Protein AF-A0A2V9Z604-F1 (afdb_monomer)

Solvent-accessible surface area (backbone atoms only — not comparable to full-atom values): 12481 Å² total; per-residue (Å²): 136,75,98,60,94,70,82,60,51,51,52,52,48,42,43,53,52,71,43,83,90,67,17,44,69,47,56,58,35,34,42,39,38,36,30,21,15,36,75,88,49,58,71,61,46,43,52,30,37,49,50,17,38,52,53,17,47,18,43,31,43,52,38,62,88,48,72,53,99,92,40,74,74,41,84,47,74,82,68,32,34,66,74,48,85,86,68,52,48,52,67,49,66,39,87,37,69,76,50,37,91,88,25,77,93,14,26,51,62,56,50,66,60,42,22,69,36,32,39,58,23,45,45,51,28,47,25,71,70,71,69,48,88,73,92,62,75,36,53,30,31,69,57,40,34,50,48,53,52,48,54,72,68,53,70,82,79,60,93,54,73,92,52,60,94,82,56,76,74,82,71,87,74,76,87,75,80,79,84,90,87,69,88,70,80,92,69,68,98,76,63,77,90,66,75,76,77,83,77,87,83,86,76,97,129

Sequence (205 aa):
MGPSPAYSYSAQVADVSVDEDTGEVTVHKVWAAHDCGRALNPVSVEGQIIGSVWMGLGQALQEEMVWKDGMLMNPGLLEYRSPSAVESPDVEPIIVESIDPEGPFGAKECSEGSLAATIPAISNAIYDAVGIRLHECPFTPERVLAALRAKKKVKAINLTEGIDPTDPARFREHGGSLWFRGKGPERHPLDPSRRETVAEVGGDD

Structure (mmCIF, N/CA/C/O backbone):
data_AF-A0A2V9Z604-F1
#
_entry.id   AF-A0A2V9Z604-F1
#
loop_
_atom_site.group_PDB
_atom_site.id
_atom_site.type_symbol
_atom_site.label_atom_id
_atom_site.label_alt_id
_atom_site.label_comp_id
_atom_site.label_asym_id
_atom_site.label_entity_id
_atom_site.label_seq_id
_atom_site.pdbx_PDB_ins_code
_atom_site.Cartn_x
_atom_site.Cartn_y
_atom_site.Cartn_z
_atom_site.occupancy
_atom_site.B_iso_or_equiv
_atom_site.auth_seq_id
_atom_site.auth_comp_id
_atom_site.auth_asym_id
_atom_site.auth_atom_id
_atom_site.pdbx_PDB_model_num
ATOM 1 N N . MET A 1 1 ? 1.243 16.546 -10.106 1.00 44.03 1 MET A N 1
ATOM 2 C CA . MET A 1 1 ? 1.292 16.327 -11.571 1.00 44.03 1 MET A CA 1
ATOM 3 C C . MET A 1 1 ? 1.489 17.644 -12.316 1.00 44.03 1 MET A C 1
ATOM 5 O O . MET A 1 1 ? 0.545 18.412 -12.459 1.00 44.03 1 MET A O 1
ATOM 9 N N . GLY A 1 2 ? 2.728 17.944 -12.719 1.00 46.41 2 GLY A N 1
ATOM 10 C CA . GLY A 1 2 ? 3.039 19.096 -13.579 1.00 46.41 2 GLY A CA 1
ATOM 11 C C . GLY A 1 2 ? 2.581 18.881 -15.031 1.00 46.41 2 GLY A C 1
ATOM 12 O O . GLY A 1 2 ? 2.119 17.789 -15.358 1.00 46.41 2 GLY A O 1
ATOM 13 N N . PRO A 1 3 ? 2.716 19.887 -15.915 1.00 58.94 3 PRO A N 1
ATOM 14 C CA . PRO A 1 3 ? 2.330 19.803 -17.327 1.00 58.94 3 PRO A CA 1
ATOM 15 C C . PRO A 1 3 ? 3.342 18.975 -18.146 1.00 58.94 3 PRO A C 1
ATOM 17 O O . PRO A 1 3 ? 3.877 19.439 -19.149 1.00 58.94 3 PRO A O 1
ATOM 20 N N . SER A 1 4 ? 3.662 17.767 -17.679 1.00 66.25 4 SER A N 1
ATOM 21 C CA . SER A 1 4 ? 4.494 16.814 -18.409 1.00 66.25 4 SER A CA 1
ATOM 22 C C . SER A 1 4 ? 3.675 16.206 -19.554 1.00 66.25 4 SER A C 1
ATOM 24 O O . SER A 1 4 ? 2.526 15.826 -19.321 1.00 66.25 4 SER A O 1
ATOM 26 N N . PRO A 1 5 ? 4.237 16.080 -20.769 1.00 70.69 5 PRO A N 1
ATOM 27 C CA . PRO A 1 5 ? 3.585 15.373 -21.872 1.00 70.69 5 PRO A CA 1
ATOM 28 C C . PRO A 1 5 ? 3.516 13.852 -21.637 1.00 70.69 5 PRO A C 1
ATOM 30 O O . PRO A 1 5 ? 2.718 13.175 -22.279 1.00 70.69 5 PRO A O 1
ATOM 33 N N . ALA A 1 6 ? 4.321 13.333 -20.703 1.00 73.62 6 ALA A N 1
ATOM 34 C CA . ALA A 1 6 ? 4.394 11.921 -20.352 1.00 73.62 6 ALA A CA 1
ATOM 35 C C . ALA A 1 6 ? 3.563 11.610 -19.098 1.00 73.62 6 ALA A C 1
ATOM 37 O O . ALA A 1 6 ? 3.786 12.205 -18.037 1.00 73.62 6 ALA A O 1
ATOM 38 N N . TYR A 1 7 ? 2.642 10.650 -19.220 1.00 83.94 7 TYR A N 1
ATOM 39 C CA . TYR A 1 7 ? 1.800 10.148 -18.131 1.00 83.94 7 TYR A CA 1
ATOM 40 C C . TYR A 1 7 ? 2.254 8.752 -17.708 1.00 83.94 7 TYR A C 1
ATOM 42 O O . TYR A 1 7 ? 2.252 7.827 -18.528 1.00 83.94 7 TYR A O 1
ATOM 50 N N . SER A 1 8 ? 2.604 8.608 -16.432 1.00 86.62 8 SER A N 1
ATOM 51 C CA . SER A 1 8 ? 2.822 7.309 -15.796 1.00 86.62 8 SER A CA 1
ATOM 52 C C . SER A 1 8 ? 1.516 6.780 -15.212 1.00 86.62 8 SER A C 1
ATOM 54 O O . SER A 1 8 ? 0.649 7.546 -14.780 1.00 86.62 8 SER A O 1
ATOM 56 N N . TYR A 1 9 ? 1.381 5.459 -15.199 1.00 90.94 9 TYR A N 1
ATOM 57 C CA . TYR A 1 9 ? 0.219 4.766 -14.656 1.00 90.94 9 TYR A CA 1
ATOM 58 C C . TYR A 1 9 ? 0.652 3.806 -13.560 1.00 90.94 9 TYR A C 1
ATOM 60 O O . TYR A 1 9 ? 1.756 3.266 -13.576 1.00 90.94 9 TYR A O 1
ATOM 68 N N . SER A 1 10 ? -0.225 3.580 -12.591 1.00 92.75 10 SER A N 1
ATOM 69 C CA . SER A 1 10 ? 0.023 2.634 -11.510 1.00 92.75 10 SER A CA 1
ATOM 70 C C . SER A 1 10 ? -1.230 1.834 -11.224 1.00 92.75 10 SER A C 1
ATOM 72 O O . SER A 1 10 ? -2.327 2.388 -11.153 1.00 92.75 10 SER A O 1
ATOM 74 N N . ALA A 1 11 ? -1.055 0.532 -11.052 1.00 94.88 11 ALA A N 1
ATOM 75 C CA . ALA A 1 11 ? -2.095 -0.384 -10.624 1.00 94.88 11 ALA A CA 1
ATOM 76 C C . ALA A 1 11 ? -1.565 -1.176 -9.435 1.00 94.88 11 ALA A C 1
ATOM 78 O O . ALA A 1 11 ? -0.466 -1.729 -9.493 1.00 94.88 11 ALA A O 1
ATOM 79 N N . GLN A 1 12 ? -2.336 -1.207 -8.351 1.00 96.25 12 GLN A N 1
ATOM 80 C CA . GLN A 1 12 ? -1.942 -1.904 -7.137 1.00 96.25 12 GLN A CA 1
ATOM 81 C C . GLN A 1 12 ? -3.069 -2.766 -6.598 1.00 96.25 12 GLN A C 1
ATOM 83 O O . GLN A 1 12 ? -4.242 -2.394 -6.671 1.00 96.25 12 GLN A O 1
ATOM 88 N N . VAL A 1 13 ? -2.685 -3.906 -6.038 1.00 96.94 13 VAL A N 1
ATOM 89 C CA . VAL A 1 13 ? -3.565 -4.812 -5.305 1.00 96.94 13 VAL A CA 1
ATOM 90 C C . VAL A 1 13 ? -2.956 -5.008 -3.927 1.00 96.94 13 VAL A C 1
ATOM 92 O O . VAL A 1 13 ? -1.775 -5.332 -3.827 1.00 96.94 13 VAL A O 1
ATOM 95 N N . ALA A 1 14 ? -3.753 -4.797 -2.883 1.00 97.25 14 ALA A N 1
ATOM 96 C CA . ALA A 1 14 ? -3.349 -5.008 -1.501 1.00 97.25 14 ALA A CA 1
ATOM 97 C C . ALA A 1 14 ? -4.121 -6.197 -0.921 1.00 97.25 14 ALA A C 1
ATOM 99 O O . ALA A 1 14 ? -5.345 -6.250 -1.037 1.00 97.25 14 ALA A O 1
ATOM 100 N N . ASP A 1 15 ? -3.401 -7.123 -0.298 1.00 97.56 15 ASP A N 1
ATOM 101 C CA . ASP A 1 15 ? -3.954 -8.191 0.531 1.00 97.56 15 ASP A CA 1
ATOM 102 C C . ASP A 1 15 ? -3.920 -7.749 1.997 1.00 97.56 15 ASP A C 1
ATOM 104 O O . ASP A 1 15 ? -2.866 -7.366 2.519 1.00 97.56 15 ASP A O 1
ATOM 108 N N . VAL A 1 16 ? -5.088 -7.743 2.636 1.00 97.50 16 VAL A N 1
ATOM 109 C CA . VAL A 1 16 ? -5.318 -7.118 3.939 1.00 97.50 16 VAL A CA 1
ATOM 110 C C . VAL A 1 16 ? -6.215 -8.001 4.795 1.00 97.50 16 VAL A C 1
ATOM 112 O O . VAL A 1 16 ? -7.246 -8.483 4.332 1.00 97.50 16 VAL A O 1
ATOM 115 N N . SER A 1 17 ? -5.872 -8.130 6.075 1.00 97.19 17 SER A N 1
ATOM 116 C CA . SER A 1 17 ? -6.780 -8.629 7.108 1.00 97.19 17 SER A CA 1
ATOM 117 C C . SER A 1 17 ? -7.184 -7.513 8.069 1.00 97.19 17 SER A C 1
ATOM 119 O O . SER A 1 17 ? -6.451 -6.544 8.282 1.00 97.19 17 SER A O 1
ATOM 121 N N . VAL A 1 18 ? -8.388 -7.643 8.628 1.00 97.56 18 VAL A N 1
ATOM 122 C CA . VAL A 1 18 ? -8.940 -6.714 9.616 1.00 97.56 18 VAL A CA 1
ATOM 123 C C . VAL A 1 18 ? -9.439 -7.518 10.807 1.00 97.56 18 VAL A C 1
ATOM 125 O O . VAL A 1 18 ? -10.281 -8.401 10.649 1.00 97.56 18 VAL A O 1
ATOM 128 N N . ASP A 1 19 ? -8.942 -7.198 11.995 1.00 96.62 19 ASP A N 1
ATOM 129 C CA . ASP A 1 19 ? -9.474 -7.723 13.249 1.00 96.62 19 ASP A CA 1
ATOM 130 C C . ASP A 1 19 ? -10.731 -6.924 13.636 1.00 96.62 19 ASP A C 1
ATOM 132 O O . ASP A 1 19 ? -10.684 -5.717 13.872 1.00 96.62 19 ASP A O 1
ATOM 136 N N . GLU A 1 20 ? -11.888 -7.588 13.685 1.00 94.56 20 GLU A N 1
ATOM 137 C CA . GLU A 1 20 ? -13.163 -6.940 14.004 1.00 94.56 20 GLU A CA 1
ATOM 138 C C . GLU A 1 20 ? -13.308 -6.496 15.469 1.00 94.56 20 GLU A C 1
ATOM 140 O O . GLU A 1 20 ? -14.149 -5.633 15.761 1.00 94.56 20 GLU A O 1
ATOM 145 N N . ASP A 1 21 ? -12.540 -7.090 16.383 1.00 94.12 21 ASP A N 1
ATOM 146 C CA . ASP A 1 21 ? -12.612 -6.814 17.816 1.00 94.12 21 ASP A CA 1
ATOM 147 C C . ASP A 1 21 ? -11.729 -5.618 18.193 1.00 94.12 21 ASP A C 1
ATOM 149 O O . ASP A 1 21 ? -12.135 -4.778 19.007 1.00 94.12 21 ASP A O 1
ATOM 153 N N . THR A 1 22 ? -10.550 -5.509 17.574 1.00 94.50 22 THR A N 1
ATOM 154 C CA . THR A 1 22 ? -9.583 -4.424 17.822 1.00 94.50 22 THR A CA 1
ATOM 155 C C . THR A 1 22 ? -9.664 -3.292 16.794 1.00 94.50 22 THR A C 1
ATOM 157 O O . THR A 1 22 ? -9.367 -2.144 17.125 1.00 94.50 22 THR A O 1
ATOM 160 N N . GLY A 1 23 ? -10.118 -3.584 15.573 1.00 93.62 23 GLY A N 1
ATOM 161 C CA . GLY A 1 23 ? -10.045 -2.686 14.421 1.00 93.62 23 GLY A CA 1
ATOM 162 C C . GLY A 1 23 ? -8.668 -2.656 13.752 1.00 93.62 23 GLY A C 1
ATOM 163 O O . GLY A 1 23 ? -8.463 -1.846 12.851 1.00 93.62 23 GLY A O 1
ATOM 164 N N . GLU A 1 24 ? -7.720 -3.489 14.187 1.00 95.56 24 GLU A N 1
ATOM 165 C CA . GLU A 1 24 ? -6.370 -3.525 13.629 1.00 95.56 24 GLU A CA 1
ATOM 166 C C . GLU A 1 24 ? -6.382 -4.011 12.175 1.00 95.56 24 GLU A C 1
ATOM 168 O O . GLU A 1 24 ? -7.039 -4.996 11.833 1.00 95.56 24 GLU A O 1
ATOM 173 N N . VAL A 1 25 ? -5.661 -3.293 11.312 1.00 96.19 25 VAL A N 1
ATOM 174 C CA . VAL A 1 25 ? -5.535 -3.592 9.884 1.00 96.19 25 VAL A CA 1
ATOM 175 C C . VAL A 1 25 ? -4.112 -4.064 9.622 1.00 96.19 25 VAL A C 1
ATOM 177 O O . VAL A 1 25 ? -3.164 -3.316 9.851 1.00 96.19 25 VAL A O 1
ATOM 180 N N . THR A 1 26 ? -3.954 -5.282 9.112 1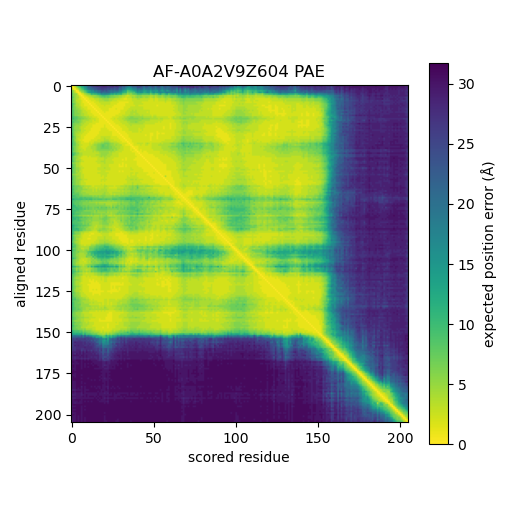.00 95.69 26 THR A N 1
ATOM 181 C CA . THR A 1 26 ? -2.650 -5.828 8.714 1.00 95.69 26 THR A CA 1
ATOM 182 C C . THR A 1 26 ? -2.590 -5.965 7.200 1.00 95.69 26 THR A C 1
ATOM 184 O O . THR A 1 26 ? -3.417 -6.650 6.603 1.00 95.69 26 THR A O 1
ATOM 187 N N . VAL A 1 27 ? -1.593 -5.340 6.572 1.00 96.06 27 VAL A N 1
ATOM 188 C CA . VAL A 1 27 ? -1.315 -5.504 5.138 1.00 96.06 27 VAL A CA 1
ATOM 189 C C . VAL A 1 27 ? -0.291 -6.621 4.984 1.00 96.06 27 VAL A C 1
ATOM 191 O O . VAL A 1 27 ? 0.818 -6.519 5.498 1.00 96.06 27 VAL A O 1
ATOM 194 N N . HIS A 1 28 ? -0.662 -7.702 4.304 1.00 95.88 28 HIS A N 1
ATOM 195 C CA . HIS A 1 28 ? 0.204 -8.871 4.141 1.00 95.88 28 HIS A CA 1
ATOM 196 C C . HIS A 1 28 ? 1.107 -8.738 2.923 1.00 95.88 28 HIS A C 1
ATOM 198 O O . HIS A 1 28 ? 2.310 -8.999 2.997 1.00 95.88 28 HIS A O 1
ATOM 204 N N . LYS A 1 29 ? 0.515 -8.331 1.799 1.00 96.81 29 LYS A N 1
ATOM 205 C CA . LYS A 1 29 ? 1.206 -8.260 0.520 1.00 96.81 29 LYS A CA 1
ATOM 206 C C . LYS A 1 29 ? 0.635 -7.165 -0.369 1.00 96.81 29 LYS A C 1
ATOM 208 O O . LYS A 1 29 ? -0.572 -6.932 -0.377 1.00 96.81 29 LYS A O 1
ATOM 213 N N . VAL A 1 30 ? 1.503 -6.510 -1.133 1.00 97.06 30 VAL A N 1
ATOM 214 C CA . VAL A 1 30 ? 1.117 -5.534 -2.155 1.00 97.06 30 VAL A CA 1
ATOM 215 C C . VAL A 1 30 ? 1.765 -5.905 -3.482 1.00 97.06 30 VAL A C 1
ATOM 217 O O . VAL A 1 30 ? 2.986 -5.980 -3.587 1.00 97.06 30 VAL A O 1
ATOM 220 N N . TRP A 1 31 ? 0.950 -6.093 -4.517 1.00 97.56 31 TRP A N 1
ATOM 221 C CA . TRP A 1 31 ? 1.419 -6.163 -5.900 1.00 97.56 31 TRP A CA 1
ATOM 222 C C . TRP A 1 31 ? 1.338 -4.772 -6.497 1.00 97.56 31 TRP A C 1
ATOM 224 O O . TRP A 1 31 ? 0.252 -4.191 -6.532 1.00 97.56 31 TRP A O 1
ATOM 234 N N . ALA A 1 32 ? 2.464 -4.240 -6.964 1.00 96.06 32 ALA A N 1
ATOM 235 C CA . ALA A 1 32 ? 2.537 -2.875 -7.460 1.00 96.06 32 ALA A CA 1
ATOM 236 C C . ALA A 1 32 ? 3.092 -2.823 -8.881 1.00 96.06 32 ALA A C 1
ATOM 238 O O . ALA A 1 32 ? 4.300 -2.895 -9.089 1.00 96.06 32 ALA A O 1
ATOM 239 N N . ALA A 1 33 ? 2.199 -2.657 -9.856 1.00 95.12 33 ALA A N 1
ATOM 240 C CA . ALA A 1 33 ? 2.557 -2.426 -11.245 1.00 95.12 33 ALA A CA 1
ATOM 241 C C . ALA A 1 33 ? 2.677 -0.928 -11.534 1.00 95.12 33 ALA A C 1
ATOM 243 O O . ALA A 1 33 ? 1.735 -0.172 -11.284 1.00 95.12 33 ALA A O 1
ATOM 244 N N . HIS A 1 34 ? 3.813 -0.505 -12.084 1.00 94.56 34 HIS A N 1
ATOM 245 C CA . HIS A 1 34 ? 4.064 0.889 -12.442 1.00 94.56 34 HIS A CA 1
ATOM 246 C C . HIS A 1 34 ? 4.593 1.003 -13.875 1.00 94.56 34 HIS A C 1
ATOM 248 O O . HIS A 1 34 ? 5.579 0.358 -14.230 1.00 94.56 34 HIS A O 1
ATOM 254 N N . ASP A 1 35 ? 3.946 1.842 -14.686 1.00 92.81 35 ASP A N 1
ATOM 255 C CA . ASP A 1 35 ? 4.403 2.201 -16.029 1.00 92.81 35 ASP A CA 1
ATOM 256 C C . ASP A 1 35 ? 5.398 3.358 -15.963 1.00 92.81 35 ASP A C 1
ATOM 258 O O . ASP A 1 35 ? 5.004 4.523 -15.899 1.00 92.81 35 ASP A O 1
ATOM 262 N N . CYS A 1 36 ? 6.687 3.019 -16.009 1.00 90.75 36 CYS A N 1
ATOM 263 C CA . CYS A 1 36 ? 7.781 3.987 -16.068 1.00 90.75 36 CYS A CA 1
ATOM 264 C C . CYS A 1 36 ? 8.290 4.219 -17.500 1.00 90.75 36 CYS A C 1
ATOM 266 O O . CYS A 1 36 ? 9.362 4.798 -17.695 1.00 90.75 36 CYS A O 1
ATOM 268 N N . GLY A 1 37 ? 7.552 3.772 -18.523 1.00 91.06 37 GLY A N 1
ATOM 269 C CA . GLY A 1 37 ? 7.943 3.875 -19.926 1.00 91.06 37 GLY A CA 1
ATOM 270 C C . GLY A 1 37 ? 9.097 2.946 -20.297 1.00 91.06 37 GLY A C 1
ATOM 271 O O . GLY A 1 37 ? 8.878 1.949 -20.974 1.00 91.06 37 GLY A O 1
ATOM 272 N N . ARG A 1 38 ? 10.319 3.268 -19.871 1.00 91.25 38 ARG A N 1
ATOM 273 C CA . ARG A 1 38 ? 11.507 2.421 -20.015 1.00 91.25 38 ARG A CA 1
ATOM 274 C C . ARG A 1 38 ? 12.324 2.468 -18.735 1.00 91.25 38 ARG A C 1
ATOM 276 O O . ARG A 1 38 ? 12.783 3.537 -18.324 1.00 91.25 38 ARG A O 1
ATOM 283 N N . ALA A 1 39 ? 12.585 1.306 -18.150 1.00 92.81 39 ALA A N 1
ATOM 284 C CA . ALA A 1 39 ? 13.390 1.199 -16.947 1.00 92.81 39 ALA A CA 1
ATOM 285 C C . ALA A 1 39 ? 14.882 1.350 -17.283 1.00 92.81 39 ALA A C 1
ATOM 287 O O . ALA A 1 39 ? 15.557 0.403 -17.681 1.00 92.81 39 ALA A O 1
ATOM 288 N N . LEU A 1 40 ? 15.422 2.561 -17.102 1.00 91.44 40 LEU A N 1
ATOM 289 C CA . LEU A 1 40 ? 16.854 2.826 -17.316 1.00 91.44 40 LEU A CA 1
ATOM 290 C C . LEU A 1 40 ? 17.741 2.029 -16.350 1.00 91.44 40 LEU A C 1
ATOM 292 O O . LEU A 1 40 ? 18.809 1.554 -16.729 1.00 91.44 40 LEU A O 1
ATOM 296 N N . ASN A 1 41 ? 17.289 1.889 -15.103 1.00 93.38 41 ASN A N 1
ATOM 297 C CA . ASN A 1 41 ? 17.901 1.036 -14.094 1.00 93.38 41 ASN A CA 1
ATOM 298 C C . ASN A 1 41 ? 16.796 0.264 -13.353 1.00 93.38 41 ASN A C 1
ATOM 300 O O . ASN A 1 41 ? 16.213 0.816 -12.415 1.00 93.38 41 ASN A O 1
ATOM 304 N N . PRO A 1 42 ? 16.513 -0.990 -13.752 1.00 92.81 42 PRO A N 1
ATOM 305 C CA . PRO A 1 42 ? 15.444 -1.796 -13.164 1.00 92.81 42 PRO A CA 1
ATOM 306 C C . PRO A 1 42 ? 15.541 -1.932 -11.641 1.00 92.81 42 PRO A C 1
ATOM 308 O O . PRO A 1 42 ? 14.543 -1.765 -10.955 1.00 92.81 42 PRO A O 1
ATOM 311 N N . VAL A 1 43 ? 16.747 -2.102 -11.090 1.00 95.81 43 VAL A N 1
ATOM 312 C CA . VAL A 1 43 ? 16.948 -2.254 -9.636 1.00 95.81 43 VAL A CA 1
ATOM 313 C C . VAL A 1 43 ? 16.559 -0.981 -8.879 1.00 95.81 43 VAL A C 1
ATOM 315 O O . VAL A 1 43 ? 15.955 -1.033 -7.810 1.00 95.81 43 VAL A O 1
ATOM 318 N N . SER A 1 44 ? 16.887 0.192 -9.427 1.00 94.38 44 SER A N 1
ATOM 319 C CA . SER A 1 44 ? 16.479 1.464 -8.817 1.00 94.38 44 SER A CA 1
ATOM 320 C C . SER A 1 44 ? 14.981 1.718 -8.958 1.00 94.38 44 SER A C 1
ATOM 322 O O . SER A 1 44 ? 14.380 2.272 -8.043 1.00 94.38 44 SER A O 1
ATOM 324 N N . VAL A 1 45 ? 14.388 1.313 -10.081 1.00 93.81 45 VAL A N 1
ATOM 325 C CA . VAL A 1 45 ? 12.944 1.393 -10.349 1.00 93.81 45 VAL A CA 1
ATOM 326 C C . VAL A 1 45 ? 12.174 0.516 -9.355 1.00 93.81 45 VAL A C 1
ATOM 328 O O . VAL A 1 45 ? 11.264 1.009 -8.697 1.00 93.81 45 VAL A O 1
ATOM 331 N N . GLU A 1 46 ? 12.596 -0.733 -9.150 1.00 94.81 46 GLU A N 1
ATOM 332 C CA . GLU A 1 46 ? 12.037 -1.631 -8.129 1.00 94.81 46 GLU A CA 1
ATOM 333 C C . GLU A 1 46 ? 12.130 -1.017 -6.728 1.00 94.81 46 GLU A C 1
ATOM 335 O O . GLU A 1 46 ? 11.133 -0.953 -6.011 1.00 94.81 46 GLU A O 1
ATOM 340 N N . GLY A 1 4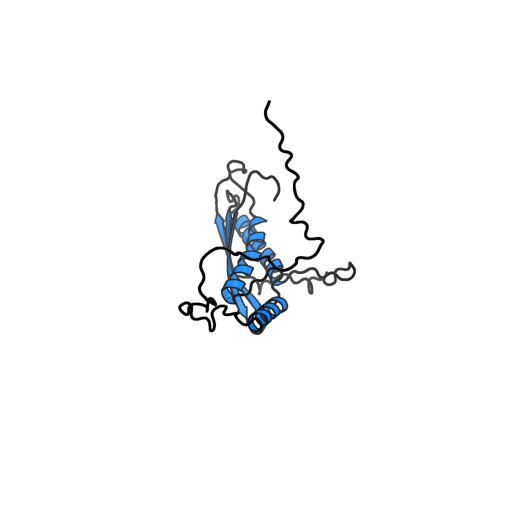7 ? 13.302 -0.488 -6.360 1.00 95.00 47 GLY A N 1
ATOM 341 C CA . GLY A 1 47 ? 13.499 0.176 -5.071 1.00 95.00 47 GLY A CA 1
ATOM 342 C C . GLY A 1 47 ? 12.592 1.394 -4.865 1.00 95.00 47 GLY A C 1
ATOM 343 O O . GLY A 1 47 ? 12.103 1.607 -3.756 1.00 95.00 47 GLY A O 1
ATOM 344 N N . GLN A 1 48 ? 12.328 2.174 -5.919 1.00 94.62 48 GLN A N 1
ATOM 345 C CA . GLN A 1 48 ? 11.381 3.292 -5.865 1.00 94.62 48 GLN A CA 1
ATOM 346 C C . GLN A 1 48 ? 9.947 2.805 -5.677 1.00 94.62 48 GLN A C 1
ATOM 348 O O . GLN A 1 48 ? 9.262 3.310 -4.797 1.00 94.62 48 GLN A O 1
ATOM 353 N N . ILE A 1 49 ? 9.506 1.790 -6.427 1.00 94.12 49 ILE A N 1
ATOM 354 C CA . ILE A 1 49 ? 8.157 1.226 -6.274 1.00 94.12 49 ILE A CA 1
ATOM 355 C C . ILE A 1 49 ? 7.947 0.728 -4.839 1.00 94.12 49 ILE A C 1
ATOM 357 O O . ILE A 1 49 ? 6.943 1.072 -4.215 1.00 94.12 49 ILE A O 1
ATOM 361 N N . ILE A 1 50 ? 8.913 -0.018 -4.295 1.00 94.62 50 ILE A N 1
ATOM 362 C CA . ILE A 1 50 ? 8.863 -0.526 -2.918 1.00 94.62 50 ILE A CA 1
ATOM 363 C C . ILE A 1 50 ? 8.810 0.634 -1.916 1.00 94.62 50 ILE A C 1
ATOM 365 O O . ILE A 1 50 ? 7.948 0.646 -1.038 1.00 94.62 50 ILE A O 1
ATOM 369 N N . GLY A 1 51 ? 9.687 1.631 -2.061 1.00 93.62 51 GLY A N 1
ATOM 370 C CA . GLY A 1 51 ? 9.712 2.805 -1.186 1.00 93.62 51 GLY A CA 1
ATOM 371 C C . GLY A 1 51 ? 8.403 3.596 -1.214 1.00 93.62 51 GLY A C 1
ATOM 372 O O . GLY A 1 51 ? 7.900 3.995 -0.166 1.00 93.62 51 GLY A O 1
ATOM 373 N N . SER A 1 52 ? 7.804 3.763 -2.391 1.00 93.62 52 SER A N 1
ATOM 374 C CA . SER A 1 52 ? 6.543 4.487 -2.562 1.00 93.62 52 SER A CA 1
ATOM 375 C C . SER A 1 52 ? 5.353 3.752 -1.955 1.00 93.62 52 SER A C 1
ATOM 377 O O . SER A 1 52 ? 4.504 4.393 -1.337 1.00 93.62 52 SER A O 1
ATOM 379 N N . VAL A 1 53 ? 5.305 2.419 -2.069 1.00 93.88 53 VAL A N 1
ATOM 380 C CA . VAL A 1 53 ? 4.312 1.598 -1.354 1.00 93.88 53 VAL A CA 1
ATOM 381 C C . VAL A 1 53 ? 4.488 1.749 0.155 1.00 93.88 53 VAL A C 1
ATOM 383 O O . VAL A 1 53 ? 3.510 1.892 0.881 1.00 93.88 53 VAL A O 1
ATOM 386 N N . TRP A 1 54 ? 5.728 1.788 0.637 1.00 93.25 54 TRP A N 1
ATOM 387 C CA . TRP A 1 54 ? 6.018 1.938 2.061 1.00 93.25 54 TRP A CA 1
ATOM 388 C C . TRP A 1 54 ? 5.595 3.306 2.617 1.00 93.25 54 TRP A C 1
ATOM 390 O O . TRP A 1 54 ? 4.971 3.389 3.673 1.00 93.25 54 TRP A O 1
ATOM 400 N N . MET A 1 55 ? 5.846 4.382 1.867 1.00 94.12 55 MET A N 1
ATOM 401 C CA . MET A 1 55 ? 5.341 5.719 2.198 1.00 94.12 55 MET A CA 1
ATOM 402 C C . MET A 1 55 ? 3.807 5.770 2.166 1.00 94.12 55 MET A C 1
ATOM 404 O O . MET A 1 55 ? 3.179 6.322 3.069 1.00 94.12 55 MET A O 1
ATOM 408 N N . GLY A 1 56 ? 3.192 5.156 1.151 1.00 93.81 56 GLY A N 1
ATOM 409 C CA . GLY A 1 56 ? 1.740 5.064 1.031 1.00 93.81 56 GLY A CA 1
ATOM 410 C C . GLY A 1 56 ? 1.096 4.273 2.172 1.00 93.81 56 GLY A C 1
ATOM 411 O O . GLY A 1 56 ? 0.024 4.647 2.639 1.00 93.81 56 GLY A O 1
ATOM 412 N N . LEU A 1 57 ? 1.759 3.222 2.661 1.00 94.19 57 LEU A N 1
ATOM 413 C CA . LEU A 1 57 ? 1.344 2.443 3.829 1.00 94.19 57 LEU A CA 1
ATOM 414 C C . LEU A 1 57 ? 1.343 3.297 5.101 1.00 94.19 57 LEU A C 1
ATOM 416 O O . LEU A 1 57 ? 0.355 3.285 5.836 1.00 94.19 57 LEU A O 1
ATOM 420 N N . GLY A 1 58 ? 2.417 4.061 5.329 1.00 93.75 58 GLY A N 1
ATOM 421 C CA . GLY A 1 58 ? 2.514 4.994 6.453 1.00 93.75 58 GLY A CA 1
ATOM 422 C C . GLY A 1 58 ? 1.351 5.976 6.452 1.00 93.75 58 GLY A C 1
ATOM 423 O O . GLY A 1 58 ? 0.591 6.034 7.417 1.00 93.75 58 GLY A O 1
ATOM 424 N N . GLN A 1 59 ? 1.126 6.652 5.324 1.00 94.25 59 GLN A N 1
ATOM 425 C CA . GLN A 1 59 ? 0.006 7.580 5.159 1.00 94.25 59 GLN A CA 1
ATOM 426 C C . GLN A 1 59 ? -1.371 6.906 5.289 1.00 94.25 59 GLN A C 1
ATOM 428 O O . GLN A 1 59 ? -2.315 7.502 5.811 1.00 94.25 59 GLN A O 1
ATOM 433 N N . ALA A 1 60 ? -1.512 5.665 4.817 1.00 94.56 60 ALA A N 1
ATOM 434 C CA . ALA A 1 60 ? -2.773 4.941 4.877 1.00 94.56 60 ALA A CA 1
ATOM 435 C C . ALA A 1 60 ? -3.137 4.500 6.297 1.00 94.56 60 ALA A C 1
ATOM 437 O O . ALA A 1 60 ? -4.320 4.505 6.616 1.00 94.56 60 ALA A O 1
ATOM 438 N N . LEU A 1 61 ? -2.174 4.104 7.135 1.00 93.75 61 LEU A N 1
ATOM 439 C CA . LEU A 1 61 ? -2.458 3.415 8.402 1.00 93.75 61 LEU A CA 1
ATOM 440 C C . LEU A 1 61 ? -2.071 4.194 9.663 1.00 93.75 61 LEU A C 1
ATOM 442 O O . LEU A 1 61 ? -2.717 4.006 10.694 1.00 93.75 61 LEU A O 1
ATOM 446 N N . GLN A 1 62 ? -1.037 5.036 9.614 1.00 91.62 62 GLN A N 1
ATOM 447 C CA . GLN A 1 62 ? -0.376 5.533 10.829 1.00 91.62 62 GLN A CA 1
ATOM 448 C C . GLN A 1 62 ? -0.150 7.049 10.843 1.00 91.62 62 GLN A C 1
ATOM 450 O O . GLN A 1 62 ? -0.351 7.689 11.874 1.00 91.62 62 GLN A O 1
ATOM 455 N N . GLU A 1 63 ? 0.269 7.631 9.723 1.00 93.12 63 GLU A N 1
ATOM 456 C CA . GLU A 1 63 ? 0.767 9.002 9.680 1.00 93.12 63 GLU A CA 1
ATOM 457 C C . GLU A 1 63 ? -0.370 10.032 9.709 1.00 93.12 63 GLU A C 1
ATOM 459 O O . GLU A 1 63 ? -1.185 10.138 8.792 1.00 93.12 63 GLU A O 1
ATOM 464 N N . GLU A 1 64 ? -0.401 10.835 10.771 1.00 93.44 64 GLU A N 1
ATOM 465 C CA . GLU A 1 64 ? -1.334 11.946 10.949 1.00 93.44 64 GLU A CA 1
ATOM 466 C C . GLU A 1 64 ? -0.634 13.097 11.673 1.00 93.44 64 GLU A C 1
ATOM 468 O O . GLU A 1 64 ? 0.086 12.884 12.645 1.00 93.44 64 GLU A O 1
ATOM 473 N N . MET A 1 65 ? -0.860 14.336 11.233 1.00 93.50 65 MET A N 1
ATOM 474 C CA . MET A 1 65 ? -0.403 15.530 11.949 1.00 93.50 65 MET A CA 1
ATOM 475 C C . MET A 1 65 ? -1.538 16.074 12.815 1.00 93.50 65 MET A C 1
ATOM 477 O O . MET A 1 65 ? -2.555 16.536 12.299 1.00 93.50 65 MET A O 1
ATOM 481 N N . VAL A 1 66 ? -1.352 16.064 14.134 1.00 92.19 66 VAL A N 1
ATOM 482 C CA . VAL A 1 66 ? -2.364 16.516 15.092 1.00 92.19 66 VAL A CA 1
ATOM 483 C C . VAL A 1 66 ? -2.076 17.956 15.490 1.00 92.19 66 VAL A C 1
ATOM 485 O O . VAL A 1 66 ? -1.077 18.247 16.145 1.00 92.19 66 VAL A O 1
ATOM 488 N N . TRP A 1 67 ? -2.979 18.863 15.132 1.00 93.94 67 TRP A N 1
ATOM 489 C CA . TRP A 1 67 ? -2.856 20.286 15.440 1.00 93.94 67 TRP A CA 1
ATOM 490 C C . TRP A 1 67 ? -3.804 20.690 16.565 1.00 93.94 67 TRP A C 1
ATOM 492 O 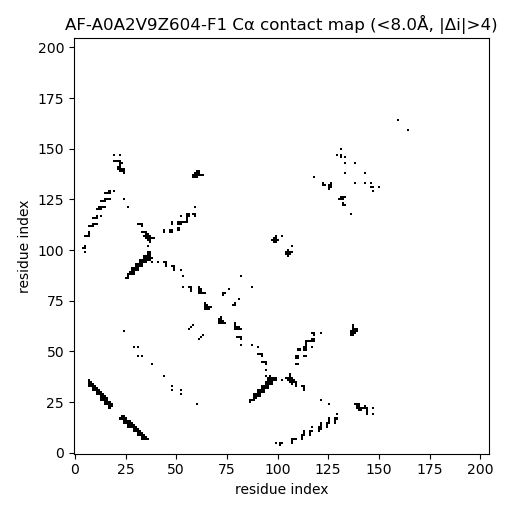O . TRP A 1 67 ? -4.979 20.325 16.565 1.00 93.94 67 TRP A O 1
ATOM 502 N N . LYS A 1 68 ? -3.316 21.500 17.505 1.00 94.44 68 LYS A N 1
ATOM 503 C CA . LYS A 1 68 ? -4.135 22.125 18.546 1.00 94.44 68 LYS A CA 1
ATOM 504 C C . LYS A 1 68 ? -3.675 23.558 18.767 1.00 94.44 68 LYS A C 1
ATOM 506 O O . LYS A 1 68 ? -2.496 23.794 19.002 1.00 94.44 68 LYS A O 1
ATOM 511 N N . ASP A 1 69 ? -4.601 24.509 18.665 1.00 95.38 69 ASP A N 1
ATOM 512 C CA . ASP A 1 69 ? -4.329 25.943 18.854 1.00 95.38 69 ASP A CA 1
ATOM 513 C C . ASP A 1 69 ? -3.149 26.458 17.994 1.00 95.38 69 ASP A C 1
ATOM 515 O O . ASP A 1 69 ? -2.360 27.300 18.414 1.00 95.38 69 ASP A O 1
ATOM 519 N N . GLY A 1 70 ? -3.009 25.913 16.778 1.00 93.94 70 GLY A N 1
ATOM 520 C CA . GLY A 1 70 ? -1.923 26.237 15.844 1.00 93.94 70 GLY A CA 1
ATOM 521 C C . GLY A 1 70 ? -0.580 25.557 16.141 1.00 93.94 70 GLY A C 1
ATOM 522 O O . GLY A 1 70 ? 0.377 25.775 15.403 1.00 93.94 70 GLY A O 1
ATOM 523 N N . MET A 1 71 ? -0.494 24.722 17.178 1.00 93.88 71 MET A N 1
ATOM 524 C CA . MET A 1 71 ? 0.706 23.960 17.529 1.00 93.88 71 MET A CA 1
ATOM 525 C C . MET A 1 71 ? 0.587 22.503 17.079 1.00 93.88 71 MET A C 1
ATOM 527 O O . MET A 1 71 ? -0.468 21.883 17.232 1.00 93.88 71 MET A O 1
ATOM 531 N N . LEU A 1 72 ? 1.680 21.951 16.547 1.00 93.94 72 LEU A N 1
ATOM 532 C CA . LEU A 1 72 ? 1.786 20.529 16.228 1.00 93.94 72 LEU A CA 1
ATOM 533 C C . LEU A 1 72 ? 1.999 19.743 17.525 1.00 93.94 72 LEU A C 1
ATOM 535 O O . LEU A 1 72 ? 2.976 19.966 18.240 1.00 93.94 72 LEU A O 1
ATOM 539 N N . MET A 1 73 ? 1.075 18.838 17.828 1.00 94.00 73 MET A N 1
ATOM 540 C CA . MET A 1 73 ? 1.036 18.092 19.087 1.00 94.00 73 MET A CA 1
ATOM 541 C C . MET A 1 73 ? 1.889 16.825 19.063 1.00 94.00 73 MET A C 1
ATOM 543 O O . MET A 1 73 ? 2.281 16.345 20.122 1.00 94.00 73 MET A O 1
ATOM 547 N N . ASN A 1 74 ? 2.190 16.298 17.877 1.00 93.12 74 ASN A N 1
ATOM 548 C CA . ASN A 1 74 ? 2.967 15.078 17.676 1.00 93.12 74 ASN A CA 1
ATOM 549 C C . ASN A 1 74 ? 4.185 15.280 16.746 1.00 93.12 74 ASN A C 1
ATOM 551 O O . ASN A 1 74 ? 4.297 14.602 15.730 1.00 93.12 74 ASN A O 1
ATOM 555 N N . PRO A 1 75 ? 5.114 16.206 17.055 1.00 91.44 75 PRO A N 1
ATOM 556 C CA . PRO A 1 75 ? 6.284 16.459 16.210 1.00 91.44 75 PRO A CA 1
ATOM 557 C C . PRO A 1 75 ? 7.387 15.390 16.331 1.00 91.44 75 PRO A C 1
ATOM 559 O O . PRO A 1 75 ? 8.350 15.423 15.567 1.00 91.44 75 PRO A O 1
ATOM 562 N N . GLY A 1 76 ? 7.311 14.498 17.324 1.00 91.12 76 GLY A N 1
ATOM 563 C CA . GLY A 1 76 ? 8.302 13.450 17.554 1.00 91.12 76 GLY A CA 1
ATOM 564 C C . GLY A 1 76 ? 8.026 12.192 16.731 1.00 91.12 76 GLY A C 1
ATOM 565 O O . GLY A 1 76 ? 6.883 11.880 16.421 1.00 91.12 76 GLY A O 1
ATOM 566 N N . LEU A 1 77 ? 9.080 11.426 16.424 1.00 88.38 77 LEU A N 1
ATOM 567 C CA . LEU A 1 77 ? 8.986 10.147 15.694 1.00 88.38 77 LEU A CA 1
ATOM 568 C C . LEU A 1 77 ? 8.301 9.024 16.491 1.00 88.38 77 LEU A C 1
ATOM 570 O O . LEU A 1 77 ? 8.041 7.952 15.955 1.00 88.38 77 LEU A O 1
ATOM 574 N N . LEU A 1 78 ? 8.058 9.234 17.787 1.00 87.88 78 LEU A N 1
ATOM 575 C CA . LEU A 1 78 ? 7.309 8.285 18.606 1.00 87.88 78 LEU A CA 1
ATOM 576 C C . LEU A 1 78 ? 5.799 8.465 18.407 1.00 87.88 78 LEU A C 1
ATOM 578 O O . LEU A 1 78 ? 5.050 7.487 18.369 1.00 87.88 78 LEU A O 1
ATOM 582 N N . GLU A 1 79 ? 5.356 9.719 18.307 1.00 85.62 79 GLU A N 1
ATOM 583 C CA . GLU A 1 79 ? 3.953 10.083 18.146 1.00 85.62 79 GLU A CA 1
ATOM 584 C C . GLU A 1 79 ? 3.538 10.168 16.670 1.00 85.62 79 GLU A C 1
ATOM 586 O O . GLU A 1 79 ? 2.434 9.746 16.329 1.00 85.62 79 GLU A O 1
ATOM 591 N N . TYR A 1 80 ? 4.408 10.673 15.790 1.00 89.31 80 TYR A N 1
ATOM 592 C CA . TYR A 1 80 ? 4.284 10.541 14.337 1.00 89.31 80 TYR A CA 1
ATOM 593 C C . TYR A 1 80 ? 4.893 9.203 13.923 1.00 89.31 80 TYR A C 1
ATOM 595 O O . TYR A 1 80 ? 6.093 9.091 13.669 1.00 89.31 80 TYR A O 1
ATOM 603 N N . ARG A 1 81 ? 4.066 8.159 13.948 1.00 83.94 81 ARG A N 1
ATOM 604 C CA . ARG A 1 81 ? 4.509 6.795 13.669 1.00 83.94 81 ARG A CA 1
ATOM 605 C C . ARG A 1 81 ? 4.674 6.600 12.169 1.00 83.94 81 ARG A C 1
ATOM 607 O O . ARG A 1 81 ? 3.696 6.687 11.434 1.00 83.94 81 ARG A O 1
ATOM 614 N N . SER A 1 82 ? 5.896 6.294 11.754 1.00 86.94 82 SER A N 1
ATOM 615 C CA . SER A 1 82 ? 6.154 5.687 10.451 1.00 86.94 82 SER A CA 1
ATOM 616 C C . SER A 1 82 ? 6.255 4.166 10.608 1.00 86.94 82 SER A C 1
ATOM 618 O O . SER A 1 82 ? 6.708 3.707 11.667 1.00 86.94 82 SER A O 1
ATOM 620 N N . PRO A 1 83 ? 5.889 3.389 9.572 1.00 87.00 83 PRO A N 1
ATOM 621 C CA . PRO A 1 83 ? 5.904 1.936 9.644 1.00 87.00 83 PRO A CA 1
ATOM 622 C C . PRO A 1 83 ? 7.277 1.409 10.047 1.00 87.00 83 PRO A C 1
ATOM 624 O O . PRO A 1 83 ? 8.313 1.934 9.640 1.00 87.00 83 PRO A O 1
ATOM 627 N N . SER A 1 84 ? 7.305 0.360 10.859 1.00 89.25 84 SER A N 1
ATOM 628 C CA . SER A 1 84 ? 8.555 -0.346 11.149 1.00 89.25 84 SER A CA 1
ATOM 629 C C . SER A 1 84 ? 8.806 -1.465 10.136 1.00 89.25 84 SER A C 1
ATOM 631 O O . SER A 1 84 ? 7.896 -1.916 9.447 1.00 89.25 84 SER A O 1
ATOM 633 N N . ALA A 1 85 ? 10.035 -1.990 10.088 1.00 87.94 85 ALA A N 1
ATOM 634 C CA . ALA A 1 85 ? 10.366 -3.132 9.229 1.00 87.94 85 ALA A CA 1
ATOM 635 C C . ALA A 1 85 ? 9.532 -4.398 9.524 1.00 87.94 85 ALA A C 1
ATOM 637 O O . ALA A 1 85 ? 9.432 -5.268 8.667 1.00 87.94 85 ALA A O 1
ATOM 638 N N . VAL A 1 86 ? 8.960 -4.510 10.728 1.00 87.25 86 VAL A N 1
ATOM 639 C CA . VAL A 1 86 ? 8.108 -5.638 11.142 1.00 87.25 86 VAL A CA 1
ATOM 640 C C . VAL A 1 86 ? 6.686 -5.496 10.597 1.00 87.25 86 VAL A C 1
ATOM 642 O O . VAL A 1 86 ? 6.026 -6.495 10.340 1.00 87.25 86 VAL A O 1
ATOM 645 N N . GLU A 1 87 ? 6.230 -4.261 10.406 1.00 84.19 87 GLU A N 1
ATOM 646 C CA . GLU A 1 87 ? 4.906 -3.929 9.864 1.00 84.19 87 GLU A CA 1
ATOM 647 C C . GLU A 1 87 ? 4.930 -3.817 8.331 1.00 84.19 87 GLU A C 1
ATOM 649 O O . GLU A 1 87 ? 3.889 -3.647 7.699 1.00 84.19 87 GLU A O 1
ATOM 654 N N . SER A 1 88 ? 6.120 -3.901 7.726 1.00 85.81 88 SER A N 1
ATOM 655 C CA . SER A 1 88 ? 6.304 -3.864 6.280 1.00 85.81 88 SER A CA 1
ATOM 656 C C . SER A 1 88 ? 5.664 -5.084 5.605 1.00 85.81 88 SER A C 1
ATOM 658 O O . SER A 1 88 ? 6.043 -6.213 5.927 1.00 85.81 88 SER A O 1
ATOM 660 N N . PRO A 1 89 ? 4.770 -4.889 4.620 1.00 91.06 89 PRO A N 1
ATOM 661 C CA . PRO A 1 89 ? 4.243 -5.982 3.816 1.00 91.06 89 PRO A CA 1
ATOM 662 C C . PRO A 1 89 ? 5.309 -6.528 2.859 1.00 91.06 89 PRO A C 1
ATOM 664 O O . PRO A 1 89 ? 6.278 -5.840 2.525 1.00 91.06 89 PRO A O 1
ATOM 667 N N . ASP A 1 90 ? 5.086 -7.741 2.350 1.00 94.69 90 ASP A N 1
ATOM 668 C CA . ASP A 1 90 ? 5.790 -8.206 1.151 1.00 94.69 90 ASP A CA 1
ATOM 669 C C . ASP A 1 90 ? 5.349 -7.340 -0.041 1.00 94.69 90 ASP A C 1
ATOM 671 O O . ASP A 1 90 ? 4.152 -7.192 -0.295 1.00 94.69 90 ASP A O 1
ATOM 675 N N . VAL A 1 91 ? 6.290 -6.733 -0.763 1.00 95.44 91 VAL A N 1
ATOM 676 C CA . VAL A 1 91 ? 5.977 -5.889 -1.924 1.00 95.44 91 VAL A CA 1
ATOM 677 C C . VAL A 1 91 ? 6.538 -6.547 -3.170 1.00 95.44 91 VAL A C 1
ATOM 679 O O . VAL A 1 91 ? 7.744 -6.747 -3.287 1.00 95.44 91 VAL A O 1
ATOM 682 N N . GLU A 1 92 ? 5.656 -6.846 -4.119 1.00 96.81 92 GLU A N 1
ATOM 683 C CA . GLU A 1 92 ? 6.006 -7.398 -5.423 1.00 96.81 92 GLU A CA 1
ATOM 684 C C . GLU A 1 92 ? 5.958 -6.277 -6.478 1.00 96.81 92 GLU A C 1
ATOM 686 O O . GLU A 1 92 ? 4.869 -5.930 -6.957 1.00 96.81 92 GLU A O 1
ATOM 691 N N . PRO A 1 93 ? 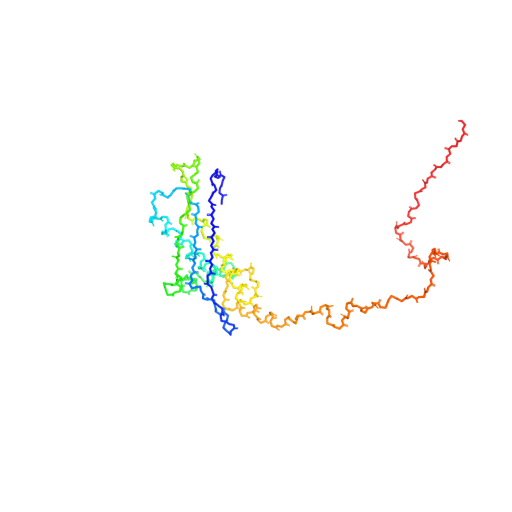7.106 -5.654 -6.815 1.00 95.38 93 PRO A N 1
ATOM 692 C CA . PRO A 1 93 ? 7.164 -4.613 -7.831 1.00 95.38 93 PRO A CA 1
ATOM 693 C C . PRO A 1 93 ? 7.078 -5.224 -9.233 1.00 95.38 93 PRO A C 1
ATOM 695 O O . PRO A 1 93 ? 7.792 -6.166 -9.570 1.00 95.38 93 PRO A O 1
ATOM 698 N N . ILE A 1 94 ? 6.224 -4.653 -10.077 1.00 95.69 94 ILE A N 1
ATOM 699 C CA . ILE A 1 94 ? 6.038 -5.053 -11.471 1.00 95.69 94 ILE A CA 1
ATOM 700 C C . ILE A 1 94 ? 6.330 -3.837 -12.350 1.00 95.69 94 ILE A C 1
ATOM 702 O O . ILE A 1 94 ? 5.619 -2.831 -12.327 1.00 95.69 94 ILE A O 1
ATOM 706 N N . ILE A 1 95 ? 7.391 -3.929 -13.143 1.00 94.88 95 ILE A N 1
ATOM 707 C CA . ILE A 1 95 ? 7.767 -2.879 -14.089 1.00 94.88 95 ILE A CA 1
ATOM 708 C C . ILE A 1 95 ? 6.946 -3.053 -15.365 1.00 94.88 95 ILE A C 1
ATOM 710 O O . ILE A 1 95 ? 6.962 -4.118 -15.984 1.00 94.88 95 ILE A O 1
ATOM 714 N N . VAL A 1 96 ? 6.255 -1.992 -15.774 1.00 93.94 96 VAL A N 1
ATOM 715 C CA . VAL A 1 96 ? 5.553 -1.915 -17.056 1.00 93.94 96 VAL A CA 1
ATOM 716 C C . VAL A 1 96 ? 6.282 -0.915 -17.949 1.00 93.94 96 VAL A C 1
ATOM 718 O O . VAL A 1 96 ? 6.618 0.188 -17.522 1.00 93.94 96 VAL A O 1
ATOM 721 N N . GLU A 1 97 ? 6.541 -1.310 -19.194 1.00 93.06 97 GLU A N 1
ATOM 722 C CA . GLU A 1 97 ? 7.273 -0.488 -20.157 1.00 93.06 97 GLU A CA 1
ATOM 723 C C . GLU A 1 97 ? 6.382 -0.122 -21.349 1.00 93.06 97 GLU A C 1
ATOM 725 O O . GLU A 1 97 ? 6.252 -0.897 -22.299 1.00 93.06 97 GLU A O 1
ATOM 730 N N . SER A 1 98 ? 5.745 1.055 -21.317 1.00 90.75 98 SER A N 1
ATOM 731 C CA . SER A 1 98 ? 4.937 1.536 -22.448 1.00 90.75 98 SER A CA 1
ATOM 732 C C . SER A 1 98 ? 5.735 2.287 -23.526 1.00 90.75 98 SER A C 1
ATOM 734 O O . SER A 1 98 ? 5.157 2.592 -24.564 1.00 90.75 98 SER A O 1
ATOM 736 N N . ILE A 1 99 ? 7.006 2.626 -23.266 1.00 87.00 99 ILE A N 1
ATOM 737 C CA . ILE A 1 99 ? 7.919 3.436 -24.103 1.00 87.00 99 ILE A CA 1
ATOM 738 C C . ILE A 1 99 ? 7.298 4.766 -24.580 1.00 87.00 99 ILE A C 1
ATOM 740 O O . ILE A 1 99 ? 6.583 4.825 -25.578 1.00 87.00 99 ILE A O 1
ATOM 744 N N . ASP A 1 100 ? 7.615 5.867 -23.896 1.00 86.31 100 ASP A N 1
ATOM 745 C CA . ASP A 1 100 ? 7.101 7.199 -24.247 1.00 86.31 100 ASP A CA 1
ATOM 746 C C . ASP A 1 100 ? 7.910 7.873 -25.377 1.00 86.31 100 ASP A C 1
ATOM 748 O O . ASP A 1 100 ? 9.122 8.034 -25.229 1.00 86.31 100 ASP A O 1
ATOM 752 N N . PRO A 1 101 ? 7.297 8.315 -26.491 1.00 83.31 101 PRO A N 1
ATOM 753 C CA . PRO A 1 101 ? 8.026 8.981 -27.573 1.00 83.31 101 PRO A CA 1
ATOM 754 C C . PRO A 1 101 ? 8.678 10.315 -27.164 1.00 83.31 101 PRO A C 1
ATOM 756 O O . PRO A 1 101 ? 9.686 10.692 -27.759 1.00 83.31 101 PRO A O 1
ATOM 759 N N . GLU A 1 102 ? 8.141 11.007 -26.157 1.00 84.38 102 GLU A N 1
ATOM 760 C CA . GLU A 1 102 ? 8.659 12.287 -25.653 1.00 84.38 102 GLU A CA 1
ATOM 761 C C . GLU A 1 102 ? 9.673 12.095 -24.511 1.00 84.38 102 GLU A C 1
ATOM 763 O O . GLU A 1 102 ? 10.394 13.021 -24.127 1.00 84.38 102 GLU A O 1
ATOM 768 N N . GLY A 1 103 ? 9.743 10.883 -23.954 1.00 81.50 103 GLY A N 1
ATOM 769 C CA . GLY A 1 103 ? 10.635 10.534 -22.858 1.00 81.50 103 GLY A CA 1
ATOM 770 C C . GLY A 1 103 ? 12.080 10.302 -23.317 1.00 81.50 103 GLY A C 1
ATOM 771 O O . GLY A 1 103 ? 12.316 9.711 -24.377 1.00 81.50 103 GLY A O 1
ATOM 772 N N . PRO A 1 104 ? 13.097 10.675 -22.515 1.00 79.50 104 PRO A N 1
ATOM 773 C CA . PRO A 1 104 ? 14.481 10.333 -22.823 1.00 79.50 104 PRO A CA 1
ATOM 774 C C . PRO A 1 104 ? 14.625 8.809 -22.897 1.00 79.50 104 PRO A C 1
ATOM 776 O O . PRO A 1 104 ? 14.385 8.099 -21.923 1.00 79.50 104 PRO A O 1
ATOM 779 N N . PHE A 1 105 ? 14.996 8.297 -24.072 1.00 84.00 105 PHE A N 1
ATOM 780 C CA . PHE A 1 105 ? 15.055 6.859 -24.371 1.00 84.00 105 PHE A CA 1
ATOM 781 C C . PHE A 1 105 ? 13.737 6.087 -24.186 1.00 84.00 105 PHE A C 1
ATOM 783 O O . PHE A 1 105 ? 13.787 4.855 -24.137 1.00 84.00 105 PHE A O 1
ATOM 790 N N . GLY A 1 106 ? 12.588 6.760 -24.091 1.00 86.00 106 GLY A N 1
ATOM 791 C CA . GLY A 1 106 ? 11.314 6.115 -23.769 1.00 86.00 106 GLY A CA 1
ATOM 792 C C . GLY A 1 106 ? 10.885 6.193 -22.303 1.00 86.00 106 GLY A C 1
ATOM 793 O O . GLY A 1 106 ? 9.842 5.637 -21.966 1.00 86.00 106 GLY A O 1
ATOM 794 N N . ALA A 1 107 ? 11.687 6.810 -21.427 1.00 87.69 107 ALA A N 1
ATOM 795 C CA . ALA A 1 107 ? 11.478 6.782 -19.979 1.00 87.69 107 ALA A CA 1
ATOM 796 C C . ALA A 1 107 ? 10.457 7.819 -19.480 1.00 87.69 107 ALA A C 1
ATOM 798 O O . ALA A 1 107 ? 10.374 8.932 -20.001 1.00 87.69 107 ALA A O 1
ATOM 799 N N . LYS A 1 108 ? 9.741 7.458 -18.414 1.00 89.56 108 LYS A N 1
ATOM 800 C CA . LYS A 1 108 ? 8.802 8.290 -17.649 1.00 89.56 108 LYS A CA 1
ATOM 801 C C . LYS A 1 108 ? 9.188 8.310 -16.161 1.00 89.56 108 LYS A C 1
ATOM 803 O O . LYS A 1 108 ? 10.227 7.774 -15.773 1.00 89.56 108 LYS A O 1
ATOM 808 N N . GLU A 1 109 ? 8.368 8.951 -15.325 1.00 88.25 109 GLU A N 1
ATOM 809 C CA . GLU A 1 109 ? 8.558 8.936 -13.868 1.00 88.25 109 GLU A CA 1
ATOM 810 C C . GLU A 1 109 ? 8.261 7.551 -13.271 1.00 88.25 109 GLU A C 1
ATOM 812 O O . GLU A 1 109 ? 7.565 6.754 -13.897 1.00 88.25 109 GLU A O 1
ATOM 817 N N . CYS A 1 110 ? 8.836 7.265 -12.098 1.00 86.06 110 CYS A N 1
ATOM 818 C CA . CYS A 1 110 ? 8.718 5.980 -11.395 1.00 86.06 110 CYS A CA 1
ATOM 819 C C . CYS A 1 110 ? 8.588 6.116 -9.862 1.00 86.06 110 CYS A C 1
ATOM 821 O O . CYS A 1 110 ? 8.685 5.136 -9.124 1.00 86.06 110 CYS A O 1
ATOM 823 N N . SER A 1 111 ? 8.447 7.333 -9.344 1.00 76.69 111 SER A N 1
ATOM 824 C CA . SER A 1 111 ? 8.531 7.588 -7.904 1.00 76.69 111 SER A CA 1
ATOM 825 C C . SER A 1 111 ? 7.159 7.906 -7.321 1.00 76.69 111 SER A C 1
ATOM 827 O O . SER A 1 111 ? 6.698 7.230 -6.404 1.00 76.69 111 SER A O 1
ATOM 829 N N . GLU A 1 112 ? 6.448 8.888 -7.871 1.00 83.38 112 GLU A N 1
ATOM 830 C CA . GLU A 1 112 ? 5.281 9.464 -7.197 1.00 83.38 112 GLU A CA 1
ATOM 831 C C . GLU A 1 112 ? 3.996 8.674 -7.486 1.00 83.38 112 GLU A C 1
ATOM 833 O O . GLU A 1 112 ? 3.183 8.464 -6.582 1.00 83.38 112 GLU A O 1
ATOM 838 N N . GLY A 1 113 ? 3.818 8.169 -8.716 1.00 80.12 113 GLY A N 1
ATOM 839 C CA . GLY A 1 113 ? 2.573 7.506 -9.120 1.00 80.12 113 GLY A CA 1
ATOM 840 C C . GLY A 1 113 ? 2.225 6.262 -8.293 1.00 80.12 113 GLY A C 1
ATOM 841 O O . GLY A 1 113 ? 1.055 6.034 -7.975 1.00 80.12 113 GLY A O 1
ATOM 842 N N . SER A 1 114 ? 3.234 5.499 -7.858 1.00 81.31 114 SER A N 1
ATOM 843 C CA . SER A 1 114 ? 3.036 4.301 -7.029 1.00 81.31 114 SER A CA 1
ATOM 844 C C . SER A 1 114 ? 2.533 4.623 -5.617 1.00 81.31 114 SER A C 1
ATOM 846 O O . SER A 1 114 ? 1.779 3.842 -5.040 1.00 81.31 114 SER A O 1
ATOM 848 N N . LEU A 1 115 ? 2.888 5.777 -5.049 1.00 89.69 115 LEU A N 1
ATOM 849 C CA . LEU A 1 115 ? 2.436 6.151 -3.705 1.00 89.69 115 LEU A CA 1
ATOM 850 C C . LEU A 1 115 ? 0.921 6.378 -3.695 1.00 89.69 115 LEU A C 1
ATOM 852 O O . LEU A 1 115 ? 0.200 5.819 -2.866 1.00 89.69 115 LEU A O 1
ATOM 856 N N . ALA A 1 116 ? 0.423 7.148 -4.667 1.00 87.56 116 ALA A N 1
ATOM 857 C CA . ALA A 1 116 ? -0.984 7.536 -4.741 1.00 87.56 116 ALA A CA 1
ATOM 858 C C . ALA A 1 116 ? -1.938 6.339 -4.905 1.00 87.56 116 ALA A C 1
ATOM 860 O O . ALA A 1 116 ? -3.079 6.398 -4.448 1.00 87.56 116 ALA A O 1
ATOM 861 N N . ALA A 1 117 ? -1.482 5.249 -5.530 1.00 92.38 117 ALA A N 1
ATOM 862 C CA . ALA A 1 117 ? -2.274 4.034 -5.716 1.00 92.38 117 ALA A CA 1
ATOM 863 C C . ALA A 1 117 ? -2.389 3.169 -4.443 1.00 92.38 117 ALA A C 1
ATOM 865 O O . ALA A 1 117 ? -3.330 2.382 -4.328 1.00 92.38 117 ALA A O 1
ATOM 866 N N . THR A 1 118 ? -1.491 3.346 -3.469 1.00 94.12 118 THR A N 1
ATOM 867 C CA . THR A 1 118 ? -1.405 2.479 -2.281 1.00 94.12 118 THR A CA 1
ATOM 868 C C . THR A 1 118 ? -2.587 2.686 -1.331 1.00 94.12 118 THR A C 1
ATOM 870 O O . THR A 1 118 ? -3.273 1.735 -0.955 1.00 94.12 118 THR A O 1
ATOM 873 N N . ILE A 1 119 ? -2.885 3.941 -0.982 1.00 94.69 119 ILE A N 1
ATOM 874 C CA . ILE A 1 119 ? -3.976 4.304 -0.060 1.00 94.69 119 ILE A CA 1
ATOM 875 C C . ILE A 1 119 ? -5.345 3.775 -0.535 1.00 94.69 119 ILE A C 1
ATOM 877 O O . ILE A 1 119 ? -6.034 3.116 0.253 1.00 94.69 119 ILE A O 1
ATOM 881 N N . PRO A 1 120 ? -5.783 4.009 -1.793 1.00 95.12 120 PRO A N 1
ATOM 882 C CA . PRO A 1 120 ? -7.058 3.481 -2.265 1.00 95.12 120 PRO A CA 1
ATOM 883 C C . PRO A 1 120 ? -7.056 1.956 -2.413 1.00 95.12 120 PRO A C 1
ATOM 885 O O . PRO A 1 120 ? -8.108 1.352 -2.208 1.00 95.12 120 PRO A O 1
ATOM 888 N N . ALA A 1 121 ? -5.920 1.317 -2.725 1.00 96.06 121 ALA A N 1
ATOM 889 C CA . ALA A 1 121 ? -5.830 -0.144 -2.760 1.00 96.06 121 ALA A CA 1
ATOM 890 C C . ALA A 1 121 ? -6.118 -0.750 -1.377 1.00 96.06 121 ALA A C 1
ATOM 892 O O . ALA A 1 121 ? -6.976 -1.624 -1.264 1.00 96.06 121 ALA A O 1
ATOM 893 N N . ILE A 1 122 ? -5.500 -0.211 -0.320 1.00 96.19 122 ILE A N 1
ATOM 894 C CA . ILE A 1 122 ? -5.750 -0.627 1.069 1.00 96.19 122 ILE A CA 1
ATOM 895 C C . ILE A 1 122 ? -7.203 -0.338 1.473 1.00 96.19 122 ILE A C 1
ATOM 897 O O . ILE A 1 122 ? -7.880 -1.209 2.009 1.00 96.19 122 ILE A O 1
ATOM 901 N N . SER A 1 123 ? -7.724 0.856 1.170 1.00 96.62 123 SER A N 1
ATOM 902 C CA . SER A 1 123 ? -9.120 1.221 1.470 1.00 96.62 123 SER A CA 1
ATOM 903 C C . SER A 1 123 ? -10.131 0.264 0.825 1.00 96.62 123 SER A C 1
ATOM 905 O O . SER A 1 123 ? -11.107 -0.149 1.457 1.00 96.62 123 SER A O 1
ATOM 907 N N . ASN A 1 124 ? -9.896 -0.112 -0.436 1.00 96.81 124 ASN A N 1
ATOM 908 C CA . ASN A 1 124 ? -10.743 -1.061 -1.150 1.00 96.81 124 ASN A CA 1
ATOM 909 C C . ASN A 1 124 ? -10.620 -2.478 -0.573 1.00 96.81 124 ASN A C 1
ATOM 911 O O . ASN A 1 124 ? -11.641 -3.146 -0.452 1.00 96.81 124 ASN A O 1
ATOM 915 N N . ALA A 1 125 ? -9.421 -2.908 -0.171 1.00 96.94 125 ALA A N 1
ATOM 916 C CA . ALA A 1 125 ? -9.211 -4.203 0.474 1.00 96.94 125 ALA A CA 1
ATOM 917 C C . ALA A 1 125 ? -9.908 -4.289 1.845 1.00 96.94 125 ALA A C 1
ATOM 919 O O . ALA A 1 125 ? -10.572 -5.276 2.138 1.00 96.94 125 ALA A O 1
ATOM 920 N N . ILE A 1 126 ? -9.867 -3.221 2.653 1.00 96.94 126 ILE A N 1
ATOM 921 C CA . ILE A 1 126 ? -10.638 -3.130 3.909 1.00 96.94 126 ILE A CA 1
ATOM 922 C C . ILE A 1 126 ? -12.145 -3.234 3.627 1.00 96.94 126 ILE A C 1
ATOM 924 O O . ILE A 1 126 ? -12.878 -3.920 4.345 1.00 96.94 126 ILE A O 1
ATOM 928 N N . TYR A 1 127 ? -12.627 -2.553 2.582 1.00 96.94 127 TYR A N 1
ATOM 929 C CA . TYR A 1 127 ? -14.029 -2.651 2.180 1.00 96.94 127 TYR A CA 1
ATOM 930 C C . TYR A 1 127 ? -14.400 -4.075 1.756 1.00 96.94 127 TYR A C 1
ATOM 932 O O . TYR A 1 127 ? -15.464 -4.546 2.141 1.00 96.94 127 TYR A O 1
ATOM 940 N N . ASP A 1 128 ? -13.544 -4.770 1.013 1.00 97.25 128 ASP A N 1
ATOM 941 C CA . ASP A 1 128 ? -13.773 -6.167 0.637 1.00 97.25 128 ASP A CA 1
ATOM 942 C C . ASP A 1 128 ? -13.800 -7.095 1.868 1.00 97.25 128 ASP A C 1
ATOM 944 O O . ASP A 1 128 ? -14.721 -7.894 2.022 1.00 97.25 128 ASP A O 1
ATOM 948 N N . ALA A 1 129 ? -12.870 -6.906 2.811 1.00 95.62 129 ALA A N 1
ATOM 949 C CA . ALA A 1 129 ? -12.728 -7.749 3.999 1.00 95.62 129 ALA A CA 1
ATOM 950 C C . ALA A 1 129 ? -13.900 -7.635 4.991 1.00 95.62 129 ALA A C 1
ATOM 952 O O . ALA A 1 129 ? -14.403 -8.643 5.485 1.00 95.62 129 ALA A O 1
ATOM 953 N N . VAL A 1 130 ? -14.340 -6.412 5.314 1.00 95.69 130 VAL A N 1
ATOM 954 C CA . VAL A 1 130 ? -15.329 -6.170 6.389 1.00 95.69 130 VAL A CA 1
ATOM 955 C C . VAL A 1 130 ? -16.526 -5.321 5.954 1.00 95.69 130 VAL A C 1
ATOM 957 O O . VAL A 1 130 ? -17.448 -5.070 6.739 1.00 95.69 130 VAL A O 1
ATOM 960 N N . GLY A 1 131 ? -16.570 -4.865 4.700 1.00 94.38 131 GLY A N 1
ATOM 961 C CA . GLY A 1 131 ? -17.687 -4.111 4.123 1.00 94.38 131 GLY A CA 1
ATOM 962 C C . GLY A 1 131 ? -17.919 -2.744 4.763 1.00 94.38 131 GLY A C 1
ATOM 963 O O . GLY A 1 131 ? -19.079 -2.339 4.883 1.00 94.38 131 GLY A O 1
ATOM 964 N N . ILE A 1 132 ? -16.867 -2.077 5.245 1.00 95.00 132 ILE A N 1
ATOM 965 C CA . ILE A 1 132 ? -16.906 -0.679 5.705 1.00 95.00 132 ILE A CA 1
ATOM 966 C C . ILE A 1 132 ? -16.204 0.207 4.680 1.00 95.00 132 ILE A C 1
ATOM 968 O O . ILE A 1 132 ? -15.181 -0.176 4.121 1.00 95.00 132 ILE A O 1
ATOM 972 N N . ARG A 1 133 ? -16.738 1.404 4.428 1.00 94.19 133 ARG A N 1
ATOM 973 C CA . ARG A 1 133 ? -16.106 2.376 3.531 1.00 94.19 133 ARG A CA 1
ATOM 974 C C . ARG A 1 133 ? -15.472 3.487 4.359 1.00 94.19 133 ARG A C 1
ATOM 976 O O . ARG A 1 133 ? -16.182 4.266 4.988 1.00 94.19 133 ARG A O 1
ATOM 983 N N . LEU A 1 134 ? -14.144 3.538 4.365 1.00 92.25 134 LEU A N 1
ATOM 984 C CA . LEU A 1 134 ? -13.376 4.610 4.994 1.00 92.25 134 LEU A CA 1
ATOM 985 C C . LEU A 1 134 ? -13.058 5.668 3.937 1.00 92.25 134 LEU A C 1
ATOM 987 O O . LEU A 1 134 ? -12.547 5.344 2.866 1.00 92.25 134 LEU A O 1
ATOM 991 N N . HIS A 1 135 ? -13.391 6.923 4.229 1.00 91.38 135 HIS A N 1
ATOM 992 C CA . HIS A 1 13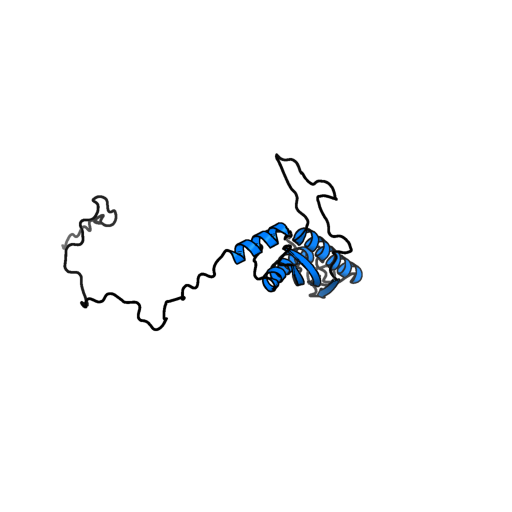5 ? -13.225 8.051 3.303 1.00 91.38 135 HIS A CA 1
ATOM 993 C C . HIS A 1 135 ? -12.073 8.984 3.685 1.00 91.38 135 HIS A C 1
ATOM 995 O O . HIS A 1 135 ? -11.752 9.896 2.929 1.00 91.38 135 HIS A O 1
ATOM 1001 N N . GLU A 1 136 ? -11.464 8.753 4.843 1.00 91.62 136 GLU A N 1
ATOM 1002 C CA . GLU A 1 136 ? -10.421 9.594 5.410 1.00 91.62 136 GLU A CA 1
ATOM 1003 C C . GLU A 1 136 ? -9.319 8.697 5.974 1.00 91.62 136 GLU A C 1
ATOM 1005 O O . GLU A 1 136 ? -9.594 7.765 6.734 1.00 91.62 136 GLU A O 1
ATOM 1010 N N . CYS A 1 137 ? -8.082 8.962 5.560 1.00 91.88 137 CYS A N 1
ATOM 1011 C CA . CYS A 1 137 ? -6.885 8.356 6.126 1.00 91.88 137 CYS A CA 1
ATOM 1012 C C . CYS A 1 137 ? -6.377 9.190 7.323 1.00 91.88 137 CYS A C 1
ATOM 1014 O O . CYS A 1 137 ? -6.681 10.384 7.406 1.00 91.88 137 CYS A O 1
ATOM 1016 N N . PRO A 1 138 ? -5.599 8.602 8.244 1.00 94.69 138 PRO A N 1
ATOM 1017 C CA . PRO A 1 138 ? -5.247 7.181 8.314 1.00 94.69 138 PRO A CA 1
ATOM 1018 C C . PRO A 1 138 ? -6.405 6.276 8.770 1.00 94.69 138 PRO A C 1
ATOM 1020 O O . PRO A 1 138 ? -7.341 6.715 9.441 1.00 94.69 138 PRO A O 1
ATOM 1023 N N . PHE A 1 139 ? -6.329 4.994 8.411 1.00 95.56 139 PHE A N 1
ATOM 1024 C CA . PHE A 1 139 ? -7.228 3.908 8.809 1.00 95.56 139 PHE A CA 1
ATOM 1025 C C . PHE A 1 139 ? -6.794 3.319 10.156 1.00 95.56 139 PHE A C 1
ATOM 1027 O O . PHE A 1 139 ? -6.505 2.130 10.267 1.00 95.56 139 PHE A O 1
ATOM 1034 N N . THR A 1 140 ? -6.719 4.169 11.183 1.00 94.44 140 THR A N 1
ATOM 1035 C CA . THR A 1 140 ? -6.285 3.736 12.518 1.00 94.44 140 THR A CA 1
ATOM 1036 C C . THR A 1 140 ? -7.269 2.730 13.126 1.00 94.44 140 THR A C 1
ATOM 1038 O O . THR A 1 140 ? -8.467 2.784 12.805 1.00 94.44 140 THR A O 1
ATOM 1041 N N . PRO A 1 141 ? -6.822 1.861 14.053 1.00 94.75 141 PRO A N 1
ATOM 1042 C CA . PRO A 1 141 ? -7.700 0.892 14.703 1.00 94.75 141 PRO A CA 1
ATOM 1043 C C . PRO A 1 141 ? -8.942 1.527 15.334 1.00 94.75 141 PRO A C 1
ATOM 1045 O O . PRO A 1 141 ? -10.049 1.006 15.213 1.00 94.75 141 PRO A O 1
ATOM 1048 N N . GLU A 1 142 ? -8.810 2.716 15.929 1.00 93.88 142 GLU A N 1
ATOM 1049 C CA . GLU A 1 142 ? -9.926 3.440 16.537 1.00 93.88 142 GLU A CA 1
ATOM 1050 C C . GLU A 1 142 ? -10.974 3.862 15.499 1.00 93.88 142 GLU A C 1
ATOM 1052 O O . GLU A 1 142 ? -12.178 3.731 15.744 1.00 93.88 142 GLU A O 1
ATOM 1057 N N . ARG A 1 143 ? -10.531 4.356 14.335 1.00 95.12 143 ARG A N 1
ATOM 1058 C CA . ARG A 1 143 ? -11.411 4.790 13.238 1.00 95.12 143 ARG A CA 1
ATOM 1059 C C . ARG A 1 143 ? -12.098 3.595 12.581 1.00 95.12 143 ARG A C 1
ATOM 1061 O O . ARG A 1 143 ? -13.306 3.642 12.335 1.00 95.12 143 ARG A O 1
ATOM 1068 N N . VAL A 1 144 ? -11.359 2.509 12.362 1.00 96.12 144 VAL A N 1
ATOM 1069 C CA . VAL A 1 144 ? -11.881 1.244 11.824 1.00 96.12 144 VAL A CA 1
ATOM 1070 C C . VAL A 1 144 ? -12.922 0.653 12.775 1.00 96.12 144 VAL A C 1
ATOM 1072 O O . VAL A 1 144 ? -14.051 0.373 12.366 1.00 96.12 144 VAL A O 1
ATOM 1075 N N . LEU A 1 145 ? -12.607 0.554 14.067 1.00 94.88 145 LEU A N 1
ATOM 1076 C CA . LEU A 1 145 ? -13.514 0.024 15.084 1.00 94.88 145 LEU A CA 1
ATOM 1077 C C . LEU A 1 145 ? -14.775 0.887 15.239 1.00 94.88 145 LEU A C 1
ATOM 1079 O O . LEU A 1 145 ? -15.883 0.361 15.392 1.00 94.88 145 LEU A O 1
ATOM 1083 N N . ALA A 1 146 ? -14.642 2.215 15.172 1.00 93.88 146 ALA A N 1
ATOM 1084 C CA . ALA A 1 146 ? -15.784 3.124 15.165 1.00 93.88 146 ALA A CA 1
ATOM 1085 C C . ALA A 1 146 ? -16.702 2.874 13.955 1.00 93.88 146 ALA A C 1
ATOM 1087 O O . ALA A 1 146 ? -17.923 2.783 14.126 1.00 93.88 146 ALA A O 1
ATOM 1088 N N . ALA A 1 147 ? -16.131 2.690 12.761 1.00 94.44 147 ALA A N 1
ATOM 1089 C CA . ALA A 1 147 ? -16.878 2.377 11.544 1.00 94.44 147 ALA A CA 1
ATOM 1090 C C . ALA A 1 147 ? -17.567 0.999 11.612 1.00 94.44 147 ALA A C 1
ATOM 1092 O O . ALA A 1 147 ? -18.750 0.887 11.281 1.00 94.44 147 ALA A O 1
ATOM 1093 N N . LEU A 1 148 ? -16.887 -0.033 12.124 1.00 94.31 148 LEU A N 1
ATOM 1094 C CA . LEU A 1 148 ? -17.464 -1.367 12.349 1.00 94.31 148 LEU A CA 1
ATOM 1095 C C . LEU A 1 148 ? -18.653 -1.319 13.318 1.00 94.31 148 LEU A C 1
ATOM 1097 O O . LEU A 1 148 ? -19.714 -1.895 13.059 1.00 94.31 148 LEU A O 1
ATOM 1101 N N . ARG A 1 149 ? -18.517 -0.583 14.427 1.00 92.31 149 ARG A N 1
ATOM 1102 C CA . ARG A 1 149 ? -19.602 -0.389 15.402 1.00 92.31 149 ARG A CA 1
ATOM 1103 C C . ARG A 1 149 ? -20.772 0.387 14.809 1.00 92.31 149 ARG A C 1
ATOM 1105 O O . ARG A 1 149 ? -21.922 0.048 15.091 1.00 92.31 149 ARG A O 1
ATOM 1112 N N . ALA A 1 150 ? -20.502 1.412 14.001 1.00 90.44 150 ALA A N 1
ATOM 1113 C CA . ALA A 1 150 ? -21.540 2.157 13.298 1.00 90.44 150 ALA A CA 1
ATOM 1114 C C . ALA A 1 150 ? -22.318 1.236 12.349 1.00 90.44 150 ALA A C 1
ATOM 1116 O O . ALA A 1 150 ? -23.545 1.193 12.422 1.00 90.44 150 ALA A O 1
ATOM 1117 N N . LYS A 1 151 ? -21.620 0.410 11.559 1.00 88.56 151 LYS A N 1
ATOM 1118 C CA . LYS A 1 151 ? -22.235 -0.595 10.683 1.00 88.56 151 LYS A CA 1
ATOM 1119 C C . LYS A 1 151 ? -23.130 -1.574 11.452 1.00 88.56 151 LYS A C 1
ATOM 1121 O O . LYS A 1 151 ? -24.259 -1.797 11.036 1.00 88.56 151 LYS A O 1
ATOM 1126 N N . LYS A 1 152 ? -22.681 -2.098 12.602 1.00 85.50 152 LYS A N 1
ATOM 1127 C CA . LYS A 1 152 ? -23.482 -3.008 13.454 1.00 85.50 152 LYS A CA 1
ATOM 1128 C C . LYS A 1 152 ? -24.747 -2.338 14.027 1.00 85.50 152 LYS A C 1
ATOM 1130 O O . LYS A 1 152 ? -25.750 -3.012 14.243 1.00 85.50 152 LYS A O 1
ATOM 1135 N N . LYS A 1 153 ? -24.723 -1.020 14.274 1.00 81.38 153 LYS A N 1
ATOM 1136 C CA . LYS A 1 153 ? -25.885 -0.249 14.767 1.00 81.38 153 LYS A CA 1
ATOM 1137 C C . LYS A 1 153 ? -26.878 0.128 13.669 1.00 81.38 153 LYS A C 1
ATOM 1139 O O . LYS A 1 153 ? -28.062 0.296 13.959 1.00 81.38 153 LYS A O 1
ATOM 1144 N N . VAL A 1 154 ? -26.416 0.280 12.431 1.00 68.12 154 VAL A N 1
ATOM 1145 C CA . VAL A 1 154 ? -27.289 0.513 11.281 1.00 68.12 154 VAL A CA 1
ATOM 1146 C C . VAL A 1 154 ? -28.011 -0.798 10.974 1.00 68.12 154 VAL A C 1
ATOM 1148 O O . VAL A 1 154 ? -27.466 -1.693 10.335 1.00 68.12 154 VAL A O 1
ATOM 1151 N N . LYS A 1 155 ? -29.255 -0.935 11.452 1.00 58.22 155 LYS A N 1
ATOM 1152 C CA . LYS A 1 155 ? -30.144 -1.998 10.969 1.00 58.22 155 LYS A CA 1
ATOM 1153 C C . LYS A 1 155 ? -30.241 -1.876 9.451 1.00 58.22 155 LYS A C 1
ATOM 1155 O O . LYS A 1 155 ? -30.505 -0.784 8.948 1.00 58.22 155 LYS A O 1
ATOM 1160 N N . ALA A 1 156 ? -30.072 -2.990 8.743 1.00 60.62 156 ALA A N 1
ATOM 1161 C CA . ALA A 1 156 ? -30.425 -3.055 7.336 1.00 60.62 156 ALA A CA 1
ATOM 1162 C C . ALA A 1 156 ? -31.897 -2.642 7.209 1.00 60.62 156 ALA A C 1
ATOM 1164 O O . ALA A 1 156 ? -32.783 -3.295 7.761 1.00 60.62 156 ALA A O 1
ATOM 1165 N N . ILE A 1 157 ? -32.152 -1.509 6.557 1.00 61.34 157 ILE A N 1
ATOM 1166 C CA . ILE A 1 157 ? -33.515 -1.090 6.251 1.00 61.34 157 ILE A CA 1
ATOM 1167 C C . ILE A 1 157 ? -33.949 -1.956 5.073 1.00 61.34 157 ILE A C 1
ATOM 1169 O O . ILE A 1 157 ? -33.672 -1.633 3.919 1.00 61.34 157 ILE A O 1
ATOM 1173 N N . ASN A 1 158 ? -34.597 -3.083 5.362 1.00 61.00 158 ASN A N 1
ATOM 1174 C CA . ASN A 1 158 ? -35.325 -3.832 4.350 1.00 61.00 158 ASN A CA 1
ATOM 1175 C C . ASN A 1 158 ? -36.550 -3.002 3.958 1.00 61.00 158 ASN A C 1
ATOM 1177 O O . ASN A 1 158 ? -37.598 -3.075 4.592 1.00 61.00 158 ASN A O 1
ATOM 1181 N N . LEU A 1 159 ? -36.416 -2.207 2.894 1.00 62.88 159 LEU A N 1
ATOM 1182 C CA . LEU A 1 159 ? -37.530 -1.464 2.287 1.00 62.88 159 LEU A CA 1
ATOM 1183 C C . LEU A 1 159 ? -38.665 -2.389 1.803 1.00 62.88 159 LEU A C 1
ATOM 1185 O O . LEU A 1 159 ? -39.742 -1.909 1.475 1.00 62.88 159 LEU A O 1
ATOM 1189 N N . THR A 1 160 ? -38.420 -3.699 1.762 1.00 65.44 160 THR A N 1
ATOM 1190 C CA . THR A 1 160 ? -39.335 -4.753 1.315 1.00 65.44 160 THR A CA 1
ATOM 1191 C C . THR A 1 160 ? -39.770 -5.709 2.433 1.00 65.44 160 THR A C 1
ATOM 1193 O O . THR A 1 160 ? -40.536 -6.632 2.169 1.00 65.44 160 THR A O 1
ATOM 1196 N N . GLU A 1 161 ? -39.321 -5.533 3.684 1.00 56.44 161 GLU A N 1
ATOM 1197 C CA . GLU A 1 161 ? -39.803 -6.371 4.794 1.00 56.44 161 GLU A CA 1
ATOM 1198 C C . GLU A 1 161 ? -41.278 -6.060 5.076 1.00 56.44 161 GLU A C 1
ATOM 1200 O O . GLU A 1 161 ? -41.630 -4.967 5.513 1.00 56.44 161 GLU A O 1
ATOM 1205 N N . GLY A 1 162 ? -42.153 -7.031 4.805 1.00 58.62 162 GLY A N 1
ATOM 1206 C CA . GLY A 1 162 ? -43.600 -6.891 4.988 1.00 58.62 162 GLY A CA 1
ATOM 1207 C C . GLY A 1 162 ? -44.347 -6.256 3.811 1.00 58.62 162 GLY A C 1
ATOM 1208 O O . GLY A 1 162 ? -45.551 -6.046 3.926 1.00 58.62 162 GLY A O 1
ATOM 1209 N N . ILE A 1 163 ? -43.671 -5.980 2.689 1.00 61.91 163 ILE A N 1
ATOM 1210 C CA . ILE A 1 163 ? -44.317 -5.587 1.431 1.00 61.91 163 ILE A CA 1
ATOM 1211 C C . ILE A 1 163 ? -44.221 -6.777 0.481 1.00 61.91 163 ILE A C 1
ATOM 1213 O O . ILE A 1 163 ? -43.153 -7.065 -0.056 1.00 61.91 163 ILE A O 1
ATOM 1217 N N . ASP A 1 164 ? -45.335 -7.481 0.300 1.00 65.00 164 ASP A N 1
ATOM 1218 C CA . ASP A 1 164 ? -45.465 -8.488 -0.749 1.00 65.00 164 ASP A CA 1
ATOM 1219 C C . ASP A 1 164 ? -45.441 -7.758 -2.113 1.00 65.00 164 ASP A C 1
ATOM 1221 O O . ASP A 1 164 ? -46.322 -6.941 -2.381 1.00 65.00 164 ASP A O 1
ATOM 1225 N N . PRO A 1 165 ? -44.431 -7.989 -2.976 1.00 57.91 165 PRO A N 1
ATOM 1226 C CA . PRO A 1 165 ? -44.301 -7.302 -4.266 1.00 57.91 165 PRO A CA 1
ATOM 1227 C C . PRO A 1 165 ? -45.414 -7.667 -5.264 1.00 57.91 165 PRO A C 1
ATOM 1229 O O . PRO A 1 165 ? -45.528 -7.041 -6.318 1.00 57.91 165 PRO A O 1
ATOM 1232 N N . THR A 1 166 ? -46.217 -8.681 -4.936 1.00 57.47 166 THR A N 1
ATOM 1233 C CA . THR A 1 166 ? -47.418 -9.123 -5.650 1.00 57.47 166 THR A CA 1
ATOM 1234 C C . THR A 1 166 ? -48.721 -8.687 -4.980 1.00 57.47 166 THR A C 1
ATOM 1236 O O . THR A 1 166 ? -49.779 -8.831 -5.596 1.00 57.47 166 THR A O 1
ATOM 1239 N N . ASP A 1 167 ? -48.670 -8.115 -3.773 1.00 51.72 167 ASP A N 1
ATOM 1240 C CA . ASP A 1 167 ? -49.838 -7.536 -3.111 1.00 51.72 167 ASP A CA 1
ATOM 1241 C C . ASP A 1 167 ? -50.091 -6.152 -3.727 1.00 51.72 167 ASP A C 1
ATOM 1243 O O . ASP A 1 167 ? -49.238 -5.259 -3.634 1.00 51.72 167 ASP A O 1
ATOM 1247 N N . PRO A 1 168 ? -51.215 -5.943 -4.435 1.00 48.66 168 PRO A N 1
ATOM 1248 C CA . PRO A 1 168 ? -51.506 -4.651 -5.024 1.00 48.66 168 PRO A CA 1
ATOM 1249 C C . PRO A 1 168 ? -51.654 -3.662 -3.873 1.00 48.66 168 PRO A C 1
ATOM 1251 O O . PRO A 1 168 ? -52.642 -3.706 -3.138 1.00 48.66 168 PRO A O 1
ATOM 1254 N N . ALA A 1 169 ? -50.670 -2.770 -3.706 1.00 49.84 169 ALA A N 1
ATOM 1255 C CA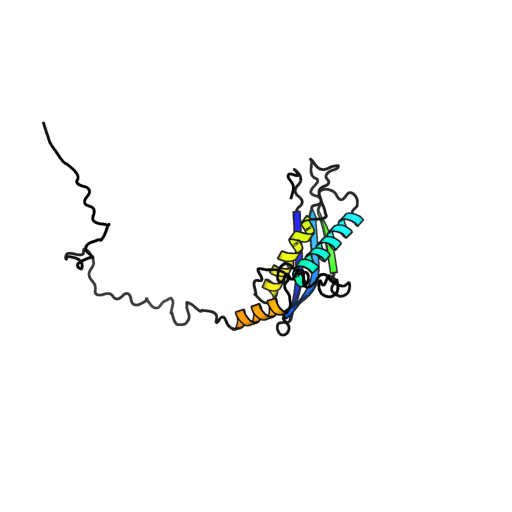 . ALA A 1 169 ? -50.758 -1.653 -2.776 1.00 49.84 169 ALA A CA 1
ATOM 1256 C C . ALA A 1 169 ? -52.150 -1.054 -2.943 1.00 49.84 169 ALA A C 1
ATOM 1258 O O . ALA A 1 169 ? -52.469 -0.613 -4.046 1.00 49.84 169 ALA A O 1
ATOM 1259 N N . ARG A 1 170 ? -52.999 -1.141 -1.905 1.00 41.66 170 ARG A N 1
ATOM 1260 C CA . ARG A 1 170 ? -54.396 -0.690 -1.948 1.00 41.66 170 ARG A CA 1
ATOM 1261 C C . ARG A 1 170 ? -54.444 0.731 -2.501 1.00 41.66 170 ARG A C 1
ATOM 1263 O O . ARG A 1 170 ? -54.356 1.707 -1.758 1.00 41.66 170 ARG A O 1
ATOM 1270 N N . PHE A 1 171 ? -54.622 0.840 -3.808 1.00 42.94 171 PHE A N 1
ATOM 1271 C CA . PHE A 1 171 ? -55.024 2.055 -4.464 1.00 42.94 171 PHE A CA 1
ATOM 1272 C C . PHE A 1 171 ? -56.471 2.219 -4.029 1.00 42.94 171 PHE A C 1
ATOM 1274 O O . PHE A 1 171 ? -57.306 1.342 -4.252 1.00 42.94 171 PHE A O 1
ATOM 1281 N N . ARG A 1 172 ? -56.745 3.266 -3.252 1.00 39.72 172 ARG A N 1
ATOM 1282 C CA . ARG A 1 172 ? -58.080 3.518 -2.715 1.00 39.72 172 ARG A CA 1
ATOM 1283 C C . ARG A 1 172 ? -58.978 3.925 -3.885 1.00 39.72 172 ARG A C 1
ATOM 1285 O O . ARG A 1 172 ? -59.122 5.104 -4.183 1.00 39.72 172 ARG A O 1
ATOM 1292 N N . GLU A 1 173 ? -59.546 2.943 -4.570 1.00 37.88 173 GLU A N 1
ATOM 1293 C CA . GLU A 1 173 ? -60.538 3.155 -5.611 1.00 37.88 173 GLU A CA 1
ATOM 1294 C C . GLU A 1 173 ? -61.917 3.299 -4.965 1.00 37.88 173 GLU A C 1
ATOM 1296 O O . GLU A 1 173 ? -62.522 2.333 -4.503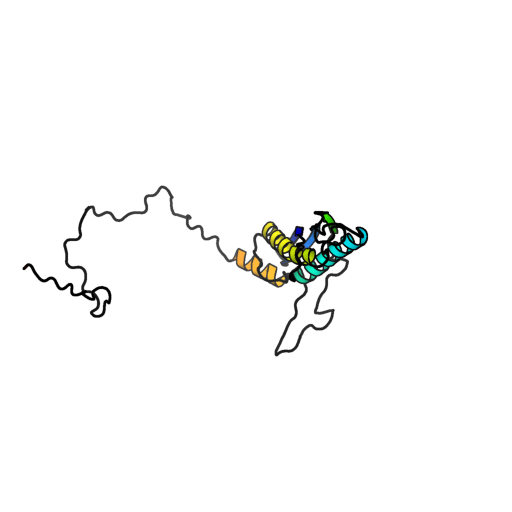 1.00 37.88 173 GLU A O 1
ATOM 1301 N N . HIS A 1 174 ? -62.453 4.516 -4.978 1.00 31.00 174 HIS A N 1
ATOM 1302 C CA . HIS A 1 174 ? -63.844 4.644 -5.380 1.00 31.00 174 HIS A CA 1
ATOM 1303 C C . HIS A 1 174 ? -63.833 5.089 -6.834 1.00 31.00 174 HIS A C 1
ATOM 1305 O O . HIS A 1 174 ? -63.290 6.140 -7.168 1.00 31.00 174 HIS A O 1
ATOM 1311 N N . GLY A 1 175 ? -64.362 4.210 -7.685 1.00 34.38 175 GLY A N 1
ATOM 1312 C CA . GLY A 1 175 ? -64.386 4.372 -9.124 1.00 34.38 175 GLY A CA 1
ATOM 1313 C C . GLY A 1 175 ? -64.986 5.702 -9.560 1.00 34.38 175 GLY A C 1
ATOM 1314 O O . GLY A 1 175 ? -65.940 6.218 -8.979 1.00 34.38 175 GLY A O 1
ATOM 1315 N N . GLY A 1 176 ? -64.411 6.223 -10.632 1.00 29.94 176 GLY A N 1
ATOM 1316 C CA . GLY A 1 176 ? -64.883 7.415 -11.303 1.00 29.94 176 GLY A CA 1
ATOM 1317 C C . GLY A 1 176 ? -63.777 7.964 -12.177 1.00 29.94 176 GLY A C 1
ATOM 1318 O O . GLY A 1 176 ? -63.035 8.848 -11.771 1.00 29.94 176 GLY A O 1
ATOM 1319 N N . SER A 1 177 ? -63.647 7.402 -13.373 1.00 46.38 177 SER A N 1
ATOM 1320 C CA . SER A 1 177 ? -62.936 8.028 -14.485 1.00 46.38 177 SER A CA 1
ATOM 1321 C C . SER A 1 177 ? -63.242 9.530 -14.587 1.00 46.38 177 SER A C 1
ATOM 1323 O O . SER A 1 177 ? -64.379 9.910 -14.317 1.00 46.38 177 SER A O 1
ATOM 1325 N N . LEU A 1 178 ? -62.325 10.303 -15.185 1.00 43.47 178 LEU A N 1
ATOM 1326 C CA . LEU A 1 178 ? -62.640 11.541 -15.920 1.00 43.47 178 LEU A CA 1
ATOM 1327 C C . LEU A 1 178 ? -63.043 12.783 -15.076 1.00 43.47 178 LEU A C 1
ATOM 1329 O O . LEU A 1 178 ? -63.906 12.733 -14.218 1.00 43.47 178 LEU A O 1
ATOM 1333 N N . TRP A 1 179 ? -62.440 13.931 -15.419 1.00 34.78 179 TRP A N 1
ATOM 1334 C CA . TRP A 1 179 ? -62.876 15.322 -15.163 1.00 34.78 179 TRP A CA 1
ATOM 1335 C C . TRP A 1 179 ? -63.372 15.728 -13.754 1.00 34.78 179 TRP A C 1
ATOM 1337 O O . TRP A 1 179 ? -64.452 15.362 -13.302 1.00 34.78 179 TRP A O 1
ATOM 1347 N N . PHE A 1 180 ? -62.676 16.688 -13.132 1.00 32.59 180 PHE A N 1
ATOM 1348 C CA . PHE A 1 180 ? -63.172 17.406 -11.951 1.00 32.59 180 PHE A CA 1
ATOM 1349 C C . PHE A 1 180 ? -64.114 18.554 -12.380 1.00 32.59 180 PHE A C 1
ATOM 1351 O O . P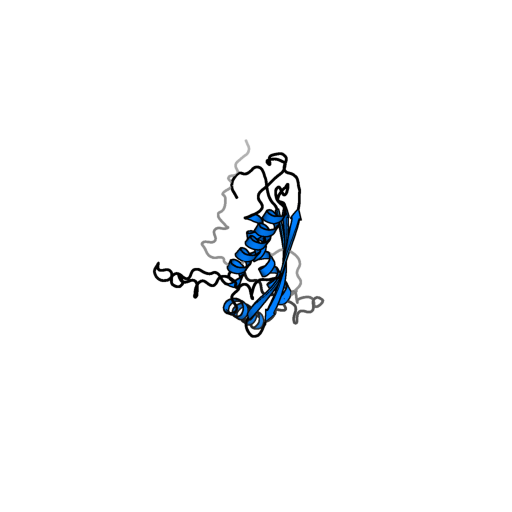HE A 1 180 ? -63.661 19.599 -12.846 1.00 32.59 180 PHE A O 1
ATOM 1358 N N . ARG A 1 181 ? -65.437 18.382 -12.230 1.00 44.03 181 ARG A N 1
ATOM 1359 C CA . ARG A 1 181 ? -66.414 19.492 -12.232 1.00 44.03 181 ARG A CA 1
ATOM 13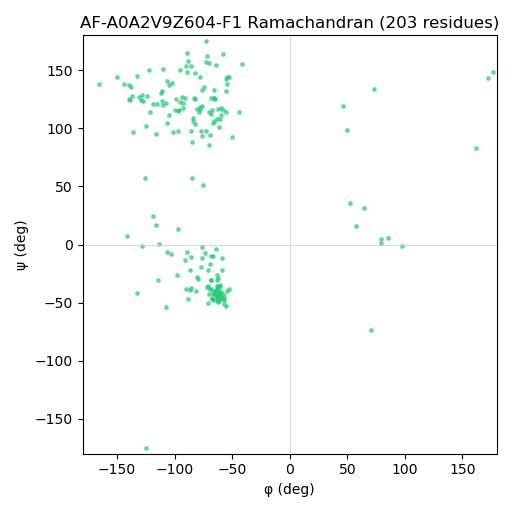60 C C . ARG A 1 181 ? -66.721 19.883 -10.786 1.00 44.03 181 ARG A C 1
ATOM 1362 O O . ARG A 1 181 ? -67.558 19.267 -10.138 1.00 44.03 181 ARG A O 1
ATOM 1369 N N . GLY A 1 182 ? -66.055 20.922 -10.294 1.00 42.34 182 GLY A N 1
ATOM 1370 C CA . GLY A 1 182 ? -66.322 21.510 -8.981 1.00 42.34 182 GLY A CA 1
ATOM 1371 C C . GLY A 1 182 ? -65.282 22.565 -8.623 1.00 42.34 182 GLY A C 1
ATOM 1372 O O . GLY A 1 182 ? -64.111 22.420 -8.971 1.00 42.34 182 GLY A O 1
ATOM 1373 N N . LYS A 1 183 ? -65.708 23.646 -7.958 1.00 52.91 183 LYS A N 1
ATOM 1374 C CA . LYS A 1 183 ? -64.793 24.683 -7.465 1.00 52.91 183 LYS A CA 1
ATOM 1375 C C . LYS A 1 183 ? -63.855 24.035 -6.444 1.00 52.91 183 LYS A C 1
ATOM 1377 O O . LYS A 1 183 ? -64.317 23.524 -5.427 1.00 52.91 183 LYS A O 1
ATOM 1382 N N . GLY A 1 184 ? -62.559 24.019 -6.756 1.00 55.84 184 GLY A N 1
ATOM 1383 C CA . GLY A 1 184 ? -61.525 23.553 -5.836 1.00 55.84 184 GLY A CA 1
ATOM 1384 C C . GLY A 1 184 ? -61.527 24.354 -4.525 1.00 55.84 184 GLY A C 1
ATOM 1385 O O . GLY A 1 184 ? -62.133 25.427 -4.472 1.00 55.84 184 GLY A O 1
ATOM 1386 N N . PRO A 1 185 ? -60.867 23.841 -3.474 1.00 57.47 185 PRO A N 1
ATOM 1387 C CA . PRO A 1 185 ? -60.833 24.487 -2.162 1.00 57.47 185 PRO A CA 1
ATOM 1388 C C . PRO A 1 185 ? -60.340 25.937 -2.268 1.00 57.47 185 PRO A C 1
ATOM 1390 O O . PRO A 1 185 ? -59.476 26.227 -3.100 1.00 57.47 185 PRO A O 1
ATOM 1393 N N . GLU A 1 186 ? -60.885 26.841 -1.444 1.00 56.94 186 GLU A N 1
ATOM 1394 C CA . GLU A 1 186 ? -60.444 28.241 -1.408 1.00 56.94 186 GLU A CA 1
ATOM 1395 C C . GLU A 1 186 ? -58.950 28.306 -1.075 1.00 56.94 186 GLU A C 1
ATOM 1397 O O . GLU A 1 186 ? -58.502 27.868 -0.014 1.00 56.94 186 GLU A O 1
ATOM 1402 N N . ARG A 1 187 ? -58.167 28.805 -2.036 1.00 60.50 187 ARG A N 1
ATOM 1403 C CA . ARG A 1 187 ? -56.713 28.935 -1.924 1.00 60.50 187 ARG A CA 1
ATOM 1404 C C . ARG A 1 187 ? -56.347 30.288 -1.327 1.00 60.50 187 ARG A C 1
ATOM 1406 O O . ARG A 1 187 ? -57.087 31.261 -1.446 1.00 60.50 187 ARG A O 1
ATOM 1413 N N . HIS A 1 188 ? -55.185 30.325 -0.687 1.00 64.19 188 HIS A N 1
ATOM 1414 C CA . HIS A 1 188 ? -54.657 31.497 0.002 1.00 64.19 188 HIS A CA 1
ATOM 1415 C C . HIS A 1 188 ? -54.601 32.733 -0.928 1.00 64.19 188 HIS A C 1
ATOM 1417 O O . HIS A 1 188 ? -54.151 32.605 -2.068 1.00 64.19 188 HIS A O 1
ATOM 1423 N N . PRO A 1 189 ? -54.979 33.941 -0.463 1.00 62.62 189 PRO A N 1
ATOM 1424 C CA . PRO A 1 189 ? -55.162 35.140 -1.301 1.00 62.62 189 PRO A CA 1
ATOM 1425 C C . PRO A 1 189 ? -53.900 35.684 -1.998 1.00 62.62 189 PRO A C 1
ATOM 1427 O O . PRO A 1 189 ? -53.989 36.637 -2.765 1.00 62.62 189 PRO A O 1
ATOM 1430 N N . LEU A 1 190 ? -52.729 35.095 -1.751 1.00 59.41 190 LEU A N 1
ATOM 1431 C CA . LEU A 1 190 ? -51.446 35.497 -2.339 1.00 59.41 190 LEU A CA 1
ATOM 1432 C C . LEU A 1 190 ? -50.834 34.414 -3.241 1.00 59.41 190 LEU A C 1
ATOM 1434 O O . LEU A 1 190 ? -49.640 34.475 -3.513 1.00 59.41 190 LEU A O 1
ATOM 1438 N N . ASP A 1 191 ? -51.615 33.418 -3.682 1.00 66.44 191 ASP A N 1
ATOM 1439 C CA . ASP A 1 191 ? -51.135 32.373 -4.596 1.00 66.44 191 ASP A CA 1
ATOM 1440 C C . ASP A 1 191 ? -50.642 33.000 -5.926 1.00 66.44 191 ASP A C 1
ATOM 1442 O O . ASP A 1 191 ? -51.443 33.535 -6.701 1.00 66.44 191 ASP A O 1
ATOM 1446 N N . PRO A 1 192 ? -49.324 32.965 -6.211 1.00 56.50 192 PRO A N 1
ATOM 1447 C CA . PRO A 1 192 ? -48.726 33.655 -7.353 1.00 56.50 192 PRO A CA 1
ATOM 1448 C C . PRO A 1 192 ? -49.021 32.976 -8.701 1.00 56.50 192 PRO A C 1
ATOM 1450 O O . PRO A 1 192 ? -48.710 33.547 -9.746 1.00 56.50 192 PRO A O 1
ATOM 1453 N N . SER A 1 193 ? -49.641 31.789 -8.703 1.00 59.75 193 SER A N 1
ATOM 1454 C CA . SER A 1 193 ? -49.930 31.001 -9.911 1.00 59.75 193 SER A CA 1
ATOM 1455 C C . SER A 1 193 ? -51.116 31.506 -10.750 1.00 59.75 193 SER A C 1
ATOM 1457 O O . SER A 1 193 ? -51.383 30.956 -11.817 1.00 59.75 193 SER A O 1
ATOM 1459 N N . ARG A 1 194 ? -51.810 32.572 -10.315 1.00 58.25 194 ARG A N 1
ATOM 1460 C CA . ARG A 1 194 ? -52.970 33.156 -11.019 1.00 58.25 194 ARG A CA 1
ATOM 1461 C C . ARG A 1 194 ? -52.788 34.611 -11.465 1.00 58.25 194 ARG A C 1
ATOM 1463 O O . ARG A 1 194 ? -53.788 35.304 -11.626 1.00 58.25 194 ARG A O 1
ATOM 1470 N N . ARG A 1 195 ? -51.559 35.109 -11.672 1.00 50.97 195 ARG A N 1
ATOM 1471 C CA . ARG A 1 195 ? -51.395 36.397 -12.376 1.00 50.97 195 ARG A CA 1
ATOM 1472 C C . ARG A 1 195 ? -51.969 36.245 -13.785 1.00 50.97 195 ARG A C 1
ATOM 1474 O O . ARG A 1 195 ? -51.348 35.627 -14.641 1.00 50.97 195 ARG A O 1
ATOM 1481 N N . GLU A 1 196 ? -53.181 36.759 -13.977 1.00 48.94 196 GLU A N 1
ATOM 1482 C CA . GLU A 1 196 ? -53.850 36.815 -15.269 1.00 48.94 196 GLU A CA 1
ATOM 1483 C C . GLU A 1 196 ? -52.984 37.664 -16.201 1.00 48.94 196 GLU A C 1
ATOM 1485 O O . GLU A 1 196 ? -52.842 38.875 -16.031 1.00 48.94 196 GLU A O 1
ATOM 1490 N N . THR A 1 197 ? -52.338 37.010 -17.161 1.00 42.81 197 THR A N 1
ATOM 1491 C CA . THR A 1 197 ? -51.819 37.676 -18.347 1.00 42.81 197 THR A CA 1
ATOM 1492 C C . THR A 1 197 ? -53.027 38.186 -19.123 1.00 42.81 197 THR A C 1
ATOM 1494 O O . THR A 1 197 ? -53.787 37.413 -19.701 1.00 42.81 197 THR A O 1
ATOM 1497 N N . VAL A 1 198 ? -53.244 39.499 -19.078 1.00 40.09 198 VAL A N 1
ATOM 1498 C CA . VAL A 1 198 ? -54.267 40.171 -19.880 1.00 40.09 198 VAL A CA 1
ATOM 1499 C C . VAL A 1 198 ? -53.846 40.042 -21.344 1.00 40.09 198 VAL A C 1
ATOM 1501 O O . VAL A 1 198 ? -52.895 40.684 -21.781 1.00 40.09 198 VAL A O 1
ATOM 1504 N N . ALA A 1 199 ? -54.510 39.155 -22.080 1.00 41.25 199 ALA A N 1
ATOM 1505 C CA . ALA A 1 199 ? -54.424 39.091 -23.530 1.00 41.25 199 ALA A CA 1
ATOM 1506 C C . ALA A 1 199 ? -55.424 40.104 -24.105 1.00 41.25 199 ALA A C 1
ATOM 1508 O O . ALA A 1 199 ? -56.634 39.886 -24.039 1.00 41.25 199 ALA A O 1
ATOM 1509 N N . GLU A 1 200 ? -54.927 41.225 -24.626 1.00 37.00 200 GLU A N 1
ATOM 1510 C CA . GLU A 1 200 ? -55.725 42.126 -25.459 1.00 37.00 200 GLU A CA 1
ATOM 1511 C C . GLU A 1 200 ? -56.038 41.438 -26.794 1.00 37.00 200 GLU A C 1
ATOM 1513 O O . GLU A 1 200 ? -55.141 40.971 -27.496 1.00 37.00 200 GLU A O 1
ATOM 1518 N N . VAL A 1 201 ? -57.326 41.384 -27.138 1.00 39.91 201 VAL A N 1
ATOM 1519 C CA . VAL A 1 201 ? -57.824 41.026 -28.469 1.00 39.91 201 VAL A CA 1
ATOM 1520 C C . VAL A 1 201 ? -58.598 42.230 -28.996 1.00 39.91 201 VAL A C 1
ATOM 1522 O O . VAL A 1 201 ? -59.581 42.651 -28.391 1.00 39.91 201 VAL A O 1
ATOM 1525 N N . GLY A 1 202 ? -58.170 42.762 -30.133 1.00 34.22 202 GLY A N 1
ATOM 1526 C CA . GLY A 1 202 ? -58.920 43.687 -30.981 1.00 34.22 202 GLY A CA 1
ATOM 1527 C C . GLY A 1 202 ? -58.200 43.753 -32.325 1.00 34.22 202 GLY A C 1
ATOM 1528 O O . GLY A 1 202 ? -56.976 43.740 -32.344 1.00 34.22 202 GLY A O 1
ATOM 1529 N N . GLY A 1 203 ? -58.834 43.755 -33.487 1.00 34.16 203 GLY A N 1
ATOM 1530 C CA . GLY A 1 203 ? -60.224 43.695 -33.934 1.00 34.16 203 GLY A CA 1
ATOM 1531 C C . GLY A 1 203 ? -60.149 43.844 -35.466 1.00 34.16 203 GLY A C 1
ATOM 1532 O O . GLY A 1 203 ? -59.202 44.467 -35.946 1.00 34.16 203 GLY A O 1
ATOM 1533 N N . ASP A 1 204 ? -61.063 43.229 -36.217 1.00 38.31 204 ASP A N 1
ATOM 1534 C CA . ASP A 1 204 ? -61.136 43.372 -37.681 1.00 38.31 204 ASP A CA 1
ATOM 1535 C C . ASP A 1 204 ? -61.513 44.812 -38.081 1.00 38.31 204 ASP A C 1
ATOM 1537 O O . ASP A 1 204 ? -62.519 45.331 -37.592 1.00 38.31 204 ASP A O 1
ATOM 1541 N N . ASP A 1 205 ? -60.686 45.420 -38.940 1.00 38.06 205 ASP A N 1
ATOM 1542 C CA . ASP A 1 205 ? -61.025 46.161 -40.176 1.00 38.06 205 ASP A CA 1
ATOM 1543 C C . ASP A 1 205 ? -59.736 46.462 -40.975 1.00 38.06 205 ASP A C 1
ATOM 1545 O O . ASP A 1 205 ? -58.781 47.037 -40.397 1.00 38.06 205 ASP A O 1
#

Radius of gyration: 30.76 Å; Cα contacts (8 Å, |Δi|>4): 296; chains: 1; bounding box: 84×55×59 Å

pLDDT: mean 80.62, std 19.88, range [29.94, 97.56]

Secondary structure (DSSP, 8-state):
--S-S---EEEEEEEEEE-TTT--EEEEEEEEEEE-SS-SSHHHHHHHHHHHHHHHHHHHHT----EETTEES--STTTSPPPPTTTPPEEEEEEE----TTSGGG----SHHHHHHHHHHHHHHHHHHH-----SS---HHHHHHHHHHHHHS----TTTT--TTS----------S---SPPP---TT-GGG-----------

Mean predicted aligned error: 14.04 Å

Foldseek 3Di:
DPPDPDDKAKDKAWAWDADLVQRDIATAEMEIEIAFQDCPPVVVLQVQLLVLLQLLLLFAAAADFDDDPNDTPQPDCVNRDRDDPVRRHHYHYHYDHPQDPVDDRRGHDRHHNSNVNNNVNSQVNLCVRQVFHDPDDHSYSVNSNVRSVVVVPPDDPPPCVVPDPPPPPCPPDPDDDDDDDDDPDDDDPVPPPPPDPDDDDDDDD

Nearest PDB structures (foldseek):
  1rm6-assembly1_D  TM=9.825E-01  e=3.069E-18  Thauera aromatica
  3hrd-assembly1_F  TM=9.720E-01  e=2.048E-15  Eubacterium barkeri
  8uem-assembly1_D  TM=9.446E-01  e=5.153E-13  Mycolicibacterium smegmatis MC2 155
  8gy3-assembly1_C  TM=9.520E-01  e=2.390E-11  Gluconobacter oxydans
  3nvw-assembly1_C  TM=9.135E-01  e=6.847E-09  Bos taurus